Protein AF-A0A1F9WUC0-F1 (afdb_monomer)

Sequence (245 aa):
MGASYEKIFTRTFLNSEVTAENIKKAKDLLKGSKVDDTVILSLAGHGGYDKGTDPKYYYLPHDADPDDLTKTGVVFEDIEEVLTDIKPRKKLFLLDTCESGELEDEVYAQYLALAKERGFKARTFRKPGKARGTGANKWRSFLLEKDRFIYNNLARRSGAVIFSSSLGSEISYESSLIKNGFFSREIINALTDKDADKDSNGKISINELKAYVRAAVSKDTGGLQNPTIDRDNLSQNIELPLVSN

Secondary structure (DSSP, 8-state):
---S-S--------GGG--HHHHHHGGGGGTT--TT-EEEEEEEEEEEE-SSSSPPEEEE-TT--TT-HHHHSEEHHHHHGGGSS-S--EEEEEEEE--GGG--HHHHHHHHHHHHHTTEEESB-PPPPPPPP-------GGGSSS--GGG--GGG--S-EEEESS-TTS--EEETTTTEEHHHHHHHHHTT-GGG-SS-SSEEEHHHHHHHHHHHHHHHHTTS---EEEE--TT---EEEPPP-

Solvent-accessible surface area (backbone atoms only — not comparable to full-atom values): 14215 Å² total; per-residue (Å²): 142,89,67,95,56,98,75,87,87,86,86,88,68,62,65,85,52,32,36,71,68,47,56,52,52,52,36,62,76,56,64,86,58,46,53,87,42,77,45,77,48,77,49,75,44,36,21,36,51,55,91,57,98,75,61,46,57,27,38,46,36,65,81,34,40,91,92,44,41,92,81,40,30,39,48,58,65,65,59,47,54,45,56,39,101,58,61,43,58,36,35,41,34,40,36,46,34,12,44,40,64,72,43,53,51,64,59,45,39,50,53,53,49,58,34,49,76,70,60,38,44,69,30,51,78,80,72,68,58,82,76,73,80,94,67,94,71,76,81,70,72,80,68,79,74,73,62,74,73,91,63,72,59,78,89,71,68,54,56,42,28,31,40,28,30,24,41,51,73,22,49,22,48,27,32,81,89,75,72,40,38,48,49,66,48,34,54,55,45,42,35,54,38,67,85,25,29,81,84,68,78,60,38,30,37,59,69,33,45,47,53,43,32,24,54,51,32,19,60,77,54,72,63,59,21,45,41,42,75,79,37,78,40,92,91,52,90,52,67,43,62,52,44,82,131

Foldseek 3Di:
DDDPDPDDFDDDADQLRQALVNLLVLLVSLPPPAAADAAEAEDAAEKEWDPDPLIFIWDAGNQADPVCCVVHTDGPLSNLVSLAPGNYLHYAYEAHYALQHVEDLVRVVVLVVLCVVVQKDWRYPDDRDDDDDDDPDPDPVVVQPPAPSNPPPPVRDSNYWYKYWARNNATWIDHPVQVDTLQVVQLVVLLADCVLVVVSPQKHWPVSSQVRSQVRSCVVSVNRGGMDTRDDNPVDTDIGGRDYD

pLDDT: mean 83.83, std 16.09, range [33.19, 98.12]

Nearest PDB structures (foldseek):
  6yn8-assembly1_A  TM=6.499E-01  e=9.545E-05  Homo sapiens
  7a41-assembly1_A  TM=7.526E-01  e=1.100E-03  Homo sapiens
  6f7i-assembly1_A  TM=7.216E-01  e=7.172E-04  Homo sapiens
  3v55-assembly1_A  TM=7.271E-01  e=1.493E-03  Homo sapiens
  7ak0-assembly1_B  TM=7.340E-01  e=2.290E-03  Homo sapiens

Structure (mmCIF, N/CA/C/O backbone):
data_AF-A0A1F9WUC0-F1
#
_entry.id   AF-A0A1F9WUC0-F1
#
loop_
_atom_site.group_PDB
_atom_site.id
_atom_site.type_symbol
_atom_site.label_atom_id
_atom_site.label_alt_id
_atom_site.label_comp_id
_atom_site.label_asym_id
_atom_site.label_entity_id
_atom_site.label_seq_id
_atom_site.pdbx_PDB_ins_code
_atom_site.Cartn_x
_atom_site.Cartn_y
_atom_site.Cartn_z
_atom_site.occupancy
_atom_site.B_iso_or_equiv
_atom_site.auth_seq_id
_atom_site.auth_comp_id
_atom_site.auth_asym_id
_atom_site.auth_atom_id
_atom_site.pdbx_PDB_model_num
ATOM 1 N N . MET A 1 1 ? -16.719 -12.087 19.047 1.00 33.19 1 MET A N 1
ATOM 2 C CA . MET A 1 1 ? -16.736 -10.624 19.256 1.00 33.19 1 MET A CA 1
ATOM 3 C C . MET A 1 1 ? -15.891 -10.034 18.147 1.00 33.19 1 MET A C 1
ATOM 5 O O . MET A 1 1 ? -14.679 -10.101 18.236 1.00 33.19 1 MET A O 1
ATOM 9 N N . GLY A 1 2 ? -16.509 -9.627 17.044 1.00 44.00 2 GLY A N 1
ATOM 10 C CA . GLY A 1 2 ? -15.787 -9.291 15.819 1.00 44.00 2 GLY A CA 1
ATOM 11 C C . GLY A 1 2 ? -16.500 -8.168 15.095 1.00 44.00 2 GLY A C 1
ATOM 12 O O . GLY A 1 2 ? -17.379 -8.433 14.289 1.00 44.00 2 GLY A O 1
ATOM 13 N N . ALA A 1 3 ? -16.175 -6.937 15.477 1.00 51.66 3 ALA A N 1
ATOM 14 C CA . ALA A 1 3 ? -16.171 -5.749 14.627 1.00 51.66 3 ALA A CA 1
ATOM 15 C C . ALA A 1 3 ? -15.767 -4.557 15.510 1.00 51.66 3 ALA A C 1
ATOM 17 O O . ALA A 1 3 ? -16.578 -4.047 16.277 1.00 51.66 3 ALA A O 1
ATOM 18 N N . SER A 1 4 ? -14.511 -4.106 15.409 1.00 75.00 4 SER A N 1
ATOM 19 C CA . SER A 1 4 ? -14.058 -2.850 16.040 1.00 75.00 4 SER A CA 1
ATOM 20 C C . SER A 1 4 ? -14.667 -1.599 15.386 1.00 75.00 4 SER A C 1
ATOM 22 O O . SER A 1 4 ? -14.496 -0.496 15.899 1.00 75.00 4 SER A O 1
ATOM 24 N N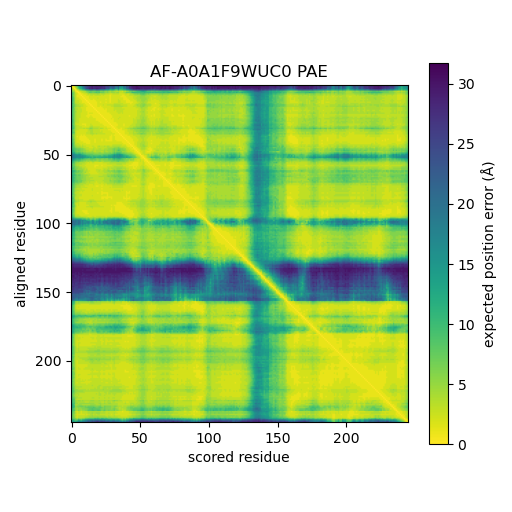 . TYR A 1 5 ? -15.380 -1.756 14.265 1.00 85.62 5 TYR A N 1
ATOM 25 C CA . TYR A 1 5 ? -16.019 -0.677 13.516 1.00 85.62 5 TYR A CA 1
ATOM 26 C C . TYR A 1 5 ? -17.538 -0.858 13.490 1.00 85.62 5 TYR A C 1
ATOM 28 O O . TYR A 1 5 ? -18.028 -1.926 13.134 1.00 85.62 5 TYR A O 1
ATOM 36 N N . GLU A 1 6 ? -18.284 0.203 13.817 1.00 86.44 6 GLU A N 1
ATOM 37 C CA . GLU A 1 6 ? -19.756 0.207 13.769 1.00 86.44 6 GLU A CA 1
ATOM 38 C C . GLU A 1 6 ? -20.275 0.001 12.336 1.00 86.44 6 GLU A C 1
ATOM 40 O O . GLU A 1 6 ? -21.253 -0.711 12.113 1.00 86.44 6 GLU A O 1
ATOM 45 N N . LYS A 1 7 ? -19.622 0.641 11.357 1.00 91.19 7 LYS A N 1
ATOM 46 C CA . LYS A 1 7 ? -19.966 0.590 9.930 1.00 91.19 7 LYS A CA 1
ATOM 47 C C . LYS A 1 7 ? -18.696 0.613 9.092 1.00 91.19 7 LYS A C 1
ATOM 49 O O . LYS A 1 7 ? -17.751 1.325 9.422 1.00 91.19 7 LYS A O 1
ATOM 54 N N . ILE A 1 8 ? -18.705 -0.134 7.991 1.00 93.25 8 ILE A N 1
ATOM 55 C CA . ILE A 1 8 ? -17.620 -0.163 7.008 1.00 93.25 8 ILE A CA 1
ATOM 56 C C . ILE A 1 8 ? -18.184 0.334 5.679 1.00 93.25 8 ILE A C 1
ATOM 58 O O . ILE A 1 8 ? -19.194 -0.179 5.197 1.00 93.25 8 ILE A O 1
ATOM 62 N N . PHE A 1 9 ? -17.530 1.338 5.101 1.00 95.69 9 PHE A N 1
ATOM 63 C CA . PHE A 1 9 ? -17.850 1.871 3.781 1.00 95.69 9 PHE A CA 1
ATOM 64 C C . PHE A 1 9 ? -16.687 1.577 2.840 1.00 95.69 9 PHE A C 1
ATOM 66 O O . PHE A 1 9 ? -15.536 1.867 3.165 1.00 95.69 9 PHE A O 1
ATOM 73 N N . THR A 1 10 ? -16.981 1.017 1.669 1.00 95.75 10 THR A N 1
ATOM 74 C CA . THR A 1 10 ? -15.960 0.633 0.690 1.00 95.75 10 THR A CA 1
ATOM 75 C C . THR A 1 10 ? -16.333 1.165 -0.682 1.00 95.75 10 THR A C 1
ATOM 77 O O . THR A 1 10 ? -17.479 1.056 -1.115 1.00 95.75 10 THR A O 1
ATOM 80 N N . ARG A 1 11 ? -15.344 1.728 -1.375 1.00 96.31 11 ARG A N 1
ATOM 81 C CA . ARG A 1 11 ? -15.410 2.062 -2.796 1.00 96.31 11 ARG A CA 1
ATOM 82 C C . ARG A 1 11 ? -14.156 1.517 -3.456 1.00 96.31 11 ARG A C 1
ATOM 84 O O . ARG A 1 11 ? -13.058 1.741 -2.953 1.00 96.31 11 ARG A O 1
ATOM 91 N N . THR A 1 12 ? -14.330 0.819 -4.567 1.00 96.44 12 THR A N 1
ATOM 92 C CA . THR A 1 12 ? -13.240 0.164 -5.289 1.00 96.44 12 THR A CA 1
ATOM 93 C C . THR A 1 12 ? -13.339 0.548 -6.755 1.00 96.44 12 THR A C 1
ATOM 95 O O . THR A 1 12 ? -14.433 0.548 -7.310 1.00 96.44 12 THR A O 1
ATOM 98 N N . PHE A 1 13 ? -12.200 0.883 -7.353 1.00 96.06 13 PHE A N 1
ATOM 99 C CA . PHE A 1 13 ? -12.052 1.085 -8.790 1.00 96.06 13 PHE A CA 1
ATOM 100 C C . PHE A 1 13 ? -11.055 0.051 -9.298 1.00 96.06 13 PHE A C 1
ATOM 102 O O . PHE A 1 13 ? -9.979 -0.085 -8.713 1.00 96.06 13 PHE A O 1
ATOM 109 N N . LEU A 1 14 ? -11.406 -0.681 -10.353 1.00 95.38 14 LEU A N 1
ATOM 110 C CA . LEU A 1 14 ? -10.541 -1.705 -10.936 1.00 95.38 14 LEU A CA 1
ATOM 111 C C . LEU A 1 14 ? -10.314 -1.445 -12.424 1.00 95.38 14 LEU A C 1
ATOM 113 O O . LEU A 1 14 ? -11.211 -0.996 -13.136 1.00 95.38 14 LEU A O 1
ATOM 117 N N . ASN A 1 15 ? -9.125 -1.800 -12.914 1.00 92.00 15 ASN A N 1
ATOM 118 C CA . ASN A 1 15 ? -8.778 -1.760 -14.337 1.00 92.00 15 ASN A CA 1
ATOM 119 C C . ASN A 1 15 ? -9.130 -0.401 -14.973 1.00 92.00 15 ASN A C 1
ATOM 121 O O . ASN A 1 15 ? -8.663 0.629 -14.499 1.00 92.00 15 ASN A O 1
ATOM 125 N N . SER A 1 16 ?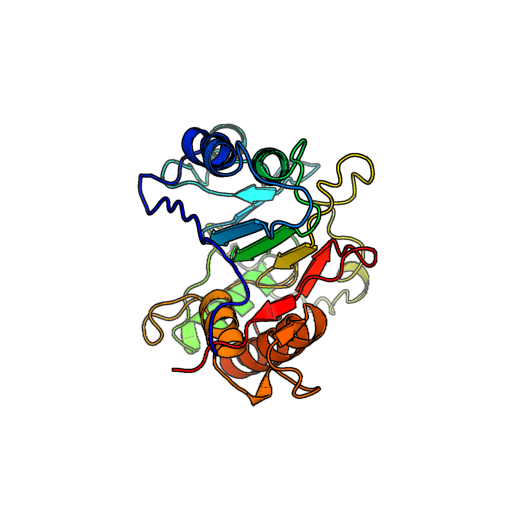 -9.984 -0.389 -16.000 1.00 95.31 16 SER A N 1
ATOM 126 C CA . SER A 1 16 ? -10.425 0.807 -16.728 1.00 95.31 16 SER A CA 1
ATOM 127 C C . SER A 1 16 ? -11.128 1.863 -15.875 1.00 95.31 16 SER A C 1
ATOM 129 O O . SER A 1 16 ? -11.283 2.994 -16.321 1.00 95.31 16 SER A O 1
ATOM 131 N N . GLU A 1 17 ? -11.573 1.521 -14.665 1.00 96.38 17 GLU A N 1
ATOM 132 C CA . GLU A 1 17 ? -12.136 2.499 -13.732 1.00 96.38 17 GLU A CA 1
ATOM 133 C C . GLU A 1 17 ? -11.058 3.293 -12.988 1.00 96.38 17 GLU A C 1
ATOM 135 O O . GLU A 1 17 ? -11.361 4.338 -12.411 1.00 96.38 17 GLU A O 1
ATOM 140 N N . VAL A 1 18 ? -9.810 2.819 -12.976 1.00 95.12 18 VAL A N 1
ATOM 141 C CA . VAL A 1 18 ? -8.690 3.519 -12.350 1.00 95.12 18 VAL A CA 1
ATOM 142 C C . VAL A 1 18 ? -8.215 4.615 -13.297 1.00 95.12 18 VAL A C 1
ATOM 144 O O . VAL A 1 18 ? -7.320 4.407 -14.112 1.00 95.12 18 VAL A O 1
ATOM 147 N N . THR A 1 19 ? -8.847 5.781 -13.181 1.00 94.25 19 THR A N 1
ATOM 148 C CA . THR A 1 19 ? -8.534 7.009 -13.923 1.00 94.25 19 THR A CA 1
ATOM 149 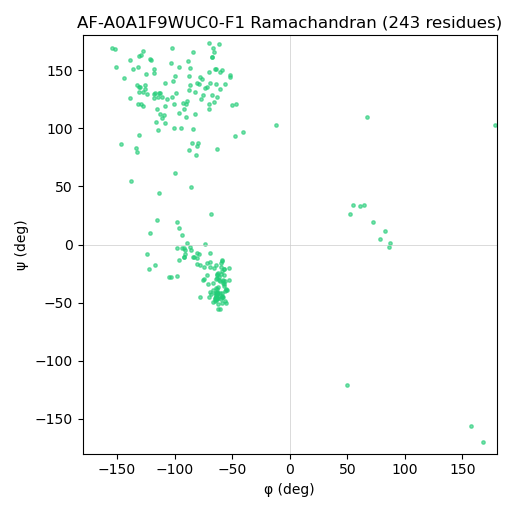C C . THR A 1 19 ? -8.191 8.139 -12.955 1.00 94.25 19 THR A C 1
ATOM 151 O O . THR A 1 19 ? -8.594 8.111 -11.786 1.00 94.25 19 THR A O 1
ATOM 154 N N . ALA A 1 20 ? -7.501 9.178 -13.435 1.00 92.31 20 ALA A N 1
ATOM 155 C CA . ALA A 1 20 ? -7.199 10.369 -12.633 1.00 92.31 20 ALA A CA 1
ATOM 156 C C . ALA A 1 20 ? -8.466 11.004 -12.023 1.00 92.31 20 ALA A C 1
ATOM 158 O O . ALA A 1 20 ? -8.480 11.417 -10.862 1.00 92.31 20 ALA A O 1
ATOM 159 N N . GLU A 1 21 ? -9.558 11.034 -12.790 1.00 93.75 21 GLU A N 1
ATOM 160 C CA . GLU A 1 21 ? -10.847 11.556 -12.337 1.00 93.75 21 GLU A CA 1
ATOM 161 C C . GLU A 1 21 ? -11.441 10.705 -11.205 1.00 93.75 21 GLU A C 1
ATOM 163 O O . GLU A 1 21 ? -11.891 11.242 -10.189 1.00 93.75 21 GLU A O 1
ATOM 168 N N . ASN A 1 22 ? -11.429 9.377 -11.346 1.00 95.50 22 ASN A N 1
ATOM 169 C CA . ASN A 1 22 ? -12.003 8.486 -10.341 1.00 95.50 22 ASN A CA 1
ATOM 170 C C . ASN A 1 22 ? -11.173 8.435 -9.053 1.00 95.50 22 ASN A C 1
ATOM 172 O O . ASN A 1 22 ? -11.760 8.382 -7.971 1.00 95.50 22 ASN A O 1
ATOM 176 N N . ILE A 1 23 ? -9.843 8.553 -9.144 1.00 93.94 23 ILE A N 1
ATOM 177 C CA . ILE A 1 23 ? -8.970 8.726 -7.973 1.00 93.94 23 ILE A CA 1
ATOM 178 C C . ILE A 1 23 ? -9.413 9.958 -7.172 1.00 93.94 23 ILE A C 1
ATOM 180 O O . ILE A 1 23 ? -9.675 9.845 -5.976 1.00 93.94 23 ILE A O 1
ATOM 184 N N . LYS A 1 24 ? -9.626 11.108 -7.827 1.00 92.81 24 LYS A N 1
ATOM 185 C CA . LYS A 1 24 ? -10.123 12.326 -7.157 1.00 92.81 24 LYS A CA 1
ATOM 186 C C . LYS A 1 24 ? -11.528 12.135 -6.574 1.00 92.81 24 LYS A C 1
ATOM 188 O O . LYS A 1 24 ? -11.788 12.524 -5.433 1.00 92.81 24 LYS A O 1
ATOM 193 N N . LYS A 1 25 ? -12.428 11.466 -7.306 1.00 94.75 25 LYS A N 1
ATOM 194 C CA . LYS A 1 25 ? -13.786 11.132 -6.831 1.00 94.75 25 LYS A CA 1
ATOM 195 C C . LYS A 1 25 ? -13.800 10.179 -5.634 1.00 94.75 25 LYS A C 1
ATOM 197 O O . LYS A 1 25 ? -14.820 10.112 -4.946 1.00 94.75 25 LYS A O 1
ATOM 202 N N . ALA A 1 26 ? -12.717 9.454 -5.337 1.00 94.94 26 ALA A N 1
ATOM 203 C CA . ALA A 1 26 ? -12.647 8.588 -4.158 1.00 94.94 26 ALA A CA 1
ATOM 204 C C . ALA A 1 26 ? -12.929 9.362 -2.856 1.00 94.94 26 ALA A C 1
ATOM 206 O O . ALA A 1 26 ? -13.563 8.822 -1.947 1.00 94.94 26 ALA A O 1
ATOM 207 N N . LYS A 1 27 ? -12.570 10.655 -2.810 1.00 94.88 27 LYS A N 1
ATOM 208 C CA . LYS A 1 27 ? -12.838 11.563 -1.682 1.00 94.88 27 LYS A CA 1
ATOM 209 C C . LYS A 1 27 ? -14.324 11.673 -1.328 1.00 94.88 27 LYS A C 1
ATOM 211 O O . LYS A 1 27 ? -14.659 11.917 -0.171 1.00 94.88 27 LYS A O 1
ATOM 216 N N . ASP A 1 28 ? -15.228 11.433 -2.281 1.00 95.62 28 ASP A N 1
ATOM 217 C CA . ASP A 1 28 ? -16.672 11.466 -2.032 1.00 95.62 28 ASP A CA 1
ATOM 218 C C . ASP A 1 28 ? -17.124 10.423 -1.004 1.00 95.62 28 ASP A C 1
ATOM 220 O O . ASP A 1 28 ? -18.063 10.693 -0.257 1.00 95.62 28 ASP A O 1
ATOM 224 N N . LEU A 1 29 ? -16.441 9.272 -0.917 1.00 95.88 29 LEU A N 1
ATOM 225 C CA . LEU A 1 29 ? -16.726 8.243 0.093 1.00 95.88 29 LEU A CA 1
ATOM 226 C C . LEU A 1 29 ? -16.523 8.777 1.519 1.00 95.88 29 LEU A C 1
ATOM 228 O O . LEU A 1 29 ? -17.165 8.320 2.458 1.00 95.88 29 LEU A O 1
ATOM 232 N N . LEU A 1 30 ? -15.630 9.756 1.678 1.00 95.25 30 LEU A N 1
ATOM 233 C CA . LEU A 1 30 ? -15.231 10.307 2.969 1.00 95.25 30 LEU A CA 1
ATOM 234 C C . LEU A 1 30 ? -16.176 11.420 3.445 1.00 95.25 30 LEU A C 1
ATOM 236 O O . LEU A 1 30 ? -16.033 11.916 4.569 1.00 95.25 30 LEU A O 1
ATOM 240 N N . LYS A 1 31 ? -17.155 11.826 2.625 1.00 93.44 31 LYS A N 1
ATOM 241 C CA . LYS A 1 31 ? -18.165 12.818 3.011 1.00 93.44 31 LYS A CA 1
ATOM 242 C C . LYS A 1 31 ? -19.002 12.283 4.173 1.00 93.44 31 LYS A C 1
ATOM 244 O O . LYS A 1 31 ? -19.574 11.204 4.105 1.00 93.44 31 LYS A O 1
ATOM 249 N N . GLY A 1 32 ? -19.09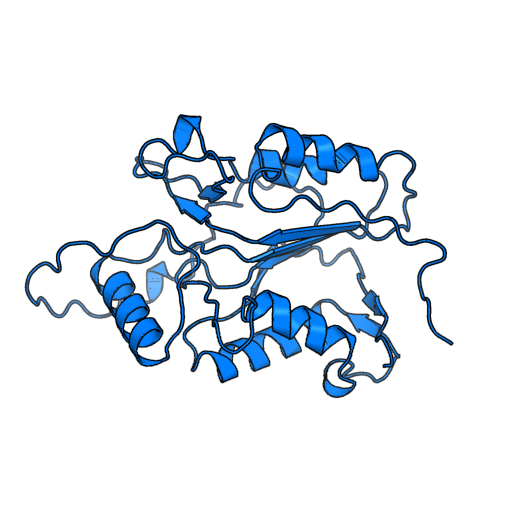3 13.069 5.244 1.00 90.75 32 GLY A N 1
ATOM 250 C CA . GLY A 1 32 ? -19.847 12.698 6.446 1.00 90.75 32 GLY A CA 1
ATOM 251 C C . GLY A 1 32 ? -19.069 11.863 7.467 1.00 90.75 32 GLY A C 1
ATOM 252 O O . GLY A 1 32 ? -19.606 11.611 8.545 1.00 90.75 32 GLY A O 1
ATOM 253 N N . SER A 1 33 ? -17.812 11.509 7.181 1.00 95.56 33 SER A N 1
ATOM 254 C CA . SER A 1 33 ? -16.920 10.879 8.161 1.00 95.56 33 SER A CA 1
ATOM 255 C C . SER A 1 33 ? -16.711 11.757 9.403 1.00 95.56 33 SER A C 1
ATOM 257 O O . SER A 1 33 ? -16.795 12.992 9.356 1.00 95.56 33 SER A O 1
ATOM 259 N N . LYS A 1 34 ? -16.471 11.109 10.540 1.00 95.62 34 LYS A N 1
ATOM 260 C CA . LYS A 1 34 ? -16.236 11.708 11.856 1.00 95.62 34 LYS A CA 1
ATOM 261 C C . LYS A 1 34 ? -14.747 11.697 12.194 1.00 95.62 34 LYS A C 1
ATOM 263 O O . LYS A 1 34 ? -13.930 11.082 11.524 1.00 95.62 34 LYS A O 1
ATOM 268 N N . VAL A 1 35 ? -14.393 12.410 13.257 1.00 95.19 35 VAL A N 1
ATOM 269 C CA . VAL A 1 35 ? -12.997 12.602 13.676 1.00 95.19 35 VAL A CA 1
ATOM 270 C C . VAL A 1 35 ? -12.299 11.286 14.051 1.00 95.19 35 VAL A C 1
ATOM 272 O O . VAL A 1 35 ? -11.118 11.122 13.744 1.00 95.19 35 VAL A O 1
ATOM 275 N N . ASP A 1 36 ? -13.032 10.357 14.669 1.00 92.88 36 ASP A N 1
ATOM 276 C CA . ASP A 1 36 ? -12.498 9.084 15.175 1.00 92.88 36 ASP A CA 1
ATOM 277 C C . ASP A 1 36 ? -12.556 7.931 14.164 1.00 92.88 36 ASP A C 1
ATOM 279 O O . ASP A 1 36 ? -12.033 6.844 14.444 1.00 92.88 36 ASP A O 1
ATOM 283 N N . ASP A 1 37 ? -13.159 8.168 12.993 1.00 95.31 37 ASP A N 1
ATOM 284 C CA . ASP A 1 37 ? -13.222 7.185 11.915 1.00 95.31 37 ASP A CA 1
ATOM 285 C C . ASP A 1 37 ? -11.807 6.869 11.406 1.00 95.31 37 ASP A C 1
ATOM 287 O O . ASP A 1 37 ? -10.894 7.698 11.453 1.00 95.31 37 ASP A O 1
ATOM 291 N N . THR A 1 38 ? -11.623 5.645 10.910 1.00 95.81 38 THR A N 1
ATOM 292 C CA . THR A 1 38 ? -10.373 5.208 10.277 1.00 95.81 38 THR A CA 1
ATOM 293 C C . THR A 1 38 ? -10.540 5.219 8.767 1.00 95.81 38 THR A C 1
ATOM 295 O O . THR A 1 38 ? -11.469 4.613 8.240 1.00 95.81 38 THR A O 1
ATOM 298 N N . VAL A 1 39 ? -9.635 5.904 8.074 1.00 97.19 39 VAL A N 1
ATOM 299 C CA . VAL A 1 39 ? -9.584 5.951 6.613 1.00 97.19 39 VAL A CA 1
ATOM 300 C C . VAL A 1 39 ? -8.415 5.107 6.142 1.00 97.19 39 VAL A C 1
ATOM 302 O O . VAL A 1 39 ? -7.277 5.341 6.547 1.00 97.19 39 VAL A O 1
ATOM 305 N N . ILE A 1 40 ? -8.700 4.149 5.265 1.00 97.06 40 ILE A N 1
ATOM 306 C CA . ILE A 1 40 ? -7.685 3.368 4.567 1.00 97.06 40 ILE A CA 1
ATOM 307 C C . ILE A 1 40 ? -7.810 3.687 3.081 1.00 97.06 40 ILE A C 1
ATOM 309 O O . ILE A 1 40 ? -8.841 3.411 2.470 1.00 97.06 40 ILE A O 1
ATOM 313 N N . LEU A 1 41 ? -6.764 4.276 2.509 1.00 97.00 41 LEU A N 1
ATOM 314 C CA . LEU A 1 41 ? -6.587 4.364 1.065 1.00 97.00 41 LEU A CA 1
ATOM 315 C C . LEU A 1 41 ? -5.632 3.246 0.657 1.00 97.00 41 LEU A C 1
ATOM 317 O O . LEU A 1 41 ? -4.579 3.086 1.264 1.00 97.00 41 LEU A O 1
ATOM 321 N N . SER A 1 42 ? -5.990 2.464 -0.353 1.00 95.94 42 SER A N 1
ATOM 322 C CA . SER A 1 42 ? -5.095 1.473 -0.946 1.00 95.94 42 SER A CA 1
ATOM 323 C C . SER A 1 42 ? -4.976 1.759 -2.431 1.00 95.94 42 SER A C 1
ATOM 325 O O . SER A 1 42 ? -5.987 1.936 -3.111 1.00 95.94 42 SER A O 1
ATOM 327 N N . LEU A 1 43 ? -3.741 1.832 -2.915 1.00 93.81 43 LEU A N 1
ATOM 328 C CA . LEU A 1 43 ? -3.433 2.030 -4.320 1.00 93.81 43 LEU A CA 1
ATOM 329 C C . LEU A 1 43 ? -2.440 0.965 -4.758 1.00 93.81 43 LEU A C 1
ATOM 331 O O . LEU A 1 43 ? -1.342 0.884 -4.218 1.00 93.81 43 LEU A O 1
ATOM 335 N N . ALA A 1 44 ? -2.821 0.173 -5.752 1.00 91.31 44 ALA A N 1
ATOM 336 C CA . ALA A 1 44 ? -1.975 -0.856 -6.331 1.00 91.31 44 ALA A CA 1
ATOM 337 C C . ALA A 1 44 ? -1.889 -0.656 -7.843 1.00 91.31 44 ALA A C 1
ATOM 339 O O . ALA A 1 44 ? -2.894 -0.368 -8.495 1.00 91.31 44 ALA A O 1
ATOM 340 N N . GLY A 1 45 ? -0.699 -0.799 -8.418 1.00 88.12 45 GLY A N 1
ATOM 341 C CA . GLY A 1 45 ? -0.524 -0.660 -9.863 1.00 88.12 45 GLY A CA 1
ATOM 342 C C . GLY A 1 45 ? 0.899 -0.314 -10.263 1.00 88.12 45 GLY A C 1
ATOM 343 O O . GLY A 1 45 ? 1.851 -0.593 -9.535 1.00 88.12 45 GLY A O 1
ATOM 344 N N . HIS A 1 46 ? 1.035 0.290 -11.439 1.00 87.75 46 HIS A N 1
ATOM 345 C CA . HIS A 1 46 ? 2.325 0.720 -11.956 1.00 87.75 46 HIS A CA 1
ATOM 346 C C . HIS A 1 46 ? 2.654 2.131 -11.470 1.00 87.75 46 HIS A C 1
ATOM 348 O O . HIS A 1 46 ? 1.829 3.038 -11.537 1.00 87.75 46 HIS A O 1
ATOM 354 N N . GLY A 1 47 ? 3.883 2.297 -10.995 1.00 84.75 47 GLY A N 1
ATOM 355 C CA . GLY A 1 47 ? 4.459 3.586 -10.636 1.00 84.75 47 GLY A CA 1
ATOM 356 C C . GLY A 1 47 ? 5.834 3.754 -11.268 1.00 84.75 47 GLY A C 1
ATOM 357 O O . GLY A 1 47 ? 6.456 2.782 -11.722 1.00 84.75 47 GLY A O 1
ATOM 358 N N . GLY A 1 48 ? 6.299 4.995 -11.320 1.00 78.62 48 GLY A N 1
ATOM 359 C CA . GLY A 1 48 ? 7.656 5.326 -11.735 1.00 78.62 48 GLY A CA 1
ATOM 360 C C . GLY A 1 48 ? 7.828 6.815 -11.983 1.00 78.62 48 GLY A C 1
ATOM 361 O O . GLY A 1 48 ? 6.970 7.612 -11.624 1.00 78.62 48 GLY A O 1
ATOM 362 N N . TYR A 1 49 ? 8.968 7.182 -12.557 1.00 79.31 49 TYR A N 1
ATOM 363 C CA . TYR A 1 49 ? 9.420 8.567 -12.600 1.00 79.31 49 TYR A CA 1
ATOM 364 C C . TYR A 1 49 ? 9.542 9.063 -14.029 1.00 79.31 49 TYR A C 1
ATOM 366 O O . TYR A 1 49 ? 9.888 8.296 -14.935 1.00 79.31 49 TYR A O 1
ATOM 374 N N . ASP A 1 50 ? 9.289 10.355 -14.220 1.00 75.81 50 ASP A N 1
ATOM 375 C CA . ASP A 1 50 ? 9.679 11.022 -15.455 1.00 75.81 50 ASP A CA 1
ATOM 376 C C . ASP A 1 50 ? 11.219 11.095 -15.595 1.00 75.81 50 ASP A C 1
ATOM 378 O O . ASP A 1 50 ? 11.977 10.779 -14.676 1.00 75.81 50 ASP A O 1
ATOM 382 N N . LYS A 1 51 ? 11.694 11.473 -16.788 1.00 71.25 51 LYS A N 1
ATOM 383 C CA . LYS A 1 51 ? 13.131 11.599 -17.107 1.00 71.25 51 LYS A CA 1
ATOM 384 C C . LYS A 1 51 ? 13.638 13.046 -17.014 1.00 71.25 51 LYS A C 1
ATOM 386 O O . LYS A 1 51 ? 14.634 13.385 -17.655 1.00 71.25 51 LYS A O 1
ATOM 391 N N . GLY A 1 52 ? 12.915 13.913 -16.311 1.00 68.44 52 GLY A N 1
ATOM 392 C CA . GLY A 1 52 ? 13.245 15.322 -16.143 1.00 68.44 52 GLY A CA 1
ATOM 393 C C . GLY A 1 52 ? 14.467 15.551 -15.251 1.00 68.44 52 GLY A C 1
ATOM 394 O O . GLY A 1 52 ? 15.018 14.636 -14.646 1.00 68.44 52 GLY A O 1
ATOM 395 N N . THR A 1 53 ? 14.900 16.810 -15.161 1.00 66.56 53 THR A N 1
ATOM 396 C CA . THR A 1 53 ? 16.009 17.234 -14.284 1.00 66.56 53 THR A CA 1
ATOM 397 C C . THR A 1 53 ? 15.645 17.225 -12.796 1.00 66.56 53 THR A C 1
ATOM 399 O O . THR A 1 53 ? 16.536 17.291 -11.957 1.00 66.56 53 THR A O 1
ATOM 402 N N . ASP A 1 54 ? 14.349 17.168 -12.490 1.00 70.50 54 ASP A N 1
ATOM 403 C CA . ASP A 1 54 ? 13.762 17.017 -11.157 1.00 70.50 54 ASP A CA 1
ATOM 404 C C . ASP A 1 54 ? 12.691 15.916 -11.258 1.00 70.50 54 ASP A C 1
ATOM 406 O O . ASP A 1 54 ? 11.524 16.225 -11.513 1.00 70.50 54 ASP A O 1
ATOM 410 N N . PRO A 1 55 ? 13.101 14.632 -11.238 1.00 73.19 55 PRO A N 1
ATOM 411 C CA . PRO A 1 55 ? 12.227 13.522 -11.590 1.00 73.19 55 PRO A CA 1
ATOM 412 C C . PRO A 1 55 ? 11.088 13.377 -10.584 1.00 73.19 55 PRO A C 1
ATOM 414 O O . PRO A 1 55 ? 11.316 13.161 -9.392 1.00 73.19 55 PRO A O 1
ATOM 417 N N . LYS A 1 56 ? 9.846 13.446 -11.070 1.00 78.31 56 LYS A N 1
ATOM 418 C CA . LYS A 1 56 ? 8.648 13.293 -10.235 1.00 78.31 56 LYS A CA 1
ATOM 419 C C . LYS A 1 56 ? 8.070 11.897 -10.339 1.00 78.31 56 LYS A C 1
ATOM 421 O O . LYS A 1 56 ? 8.081 11.291 -11.408 1.00 78.31 56 LYS A O 1
ATOM 426 N N . TYR A 1 57 ? 7.532 11.415 -9.223 1.00 83.81 57 TYR A N 1
ATOM 427 C CA . TYR A 1 57 ? 6.773 10.174 -9.194 1.00 83.81 57 TYR A CA 1
ATOM 428 C C . TYR A 1 57 ? 5.396 10.365 -9.839 1.00 83.81 57 TYR A C 1
ATOM 430 O O . TYR A 1 57 ? 4.663 11.301 -9.508 1.00 83.81 57 TYR A O 1
ATOM 438 N N . TYR A 1 58 ? 5.030 9.410 -10.686 1.00 87.06 58 TYR A N 1
ATOM 439 C CA . TYR A 1 58 ? 3.713 9.264 -11.278 1.00 87.06 58 TYR A CA 1
ATOM 440 C C . TYR A 1 58 ? 3.170 7.864 -11.006 1.00 87.06 58 TYR A C 1
ATOM 442 O O . TYR A 1 58 ? 3.840 6.853 -11.232 1.00 87.06 58 TYR A O 1
ATOM 450 N N . TYR A 1 59 ? 1.914 7.814 -10.578 1.00 90.88 59 TYR A N 1
ATOM 451 C CA . TYR A 1 59 ? 1.088 6.627 -10.702 1.00 90.88 59 TYR A CA 1
ATOM 452 C C . TYR A 1 59 ? 0.532 6.541 -12.123 1.00 90.88 59 TYR A C 1
ATOM 454 O O . TYR A 1 59 ? 0.114 7.551 -12.694 1.00 90.88 59 TYR A O 1
ATOM 462 N N . LEU A 1 60 ? 0.509 5.337 -12.685 1.00 91.75 60 LEU A N 1
ATOM 463 C CA . LEU A 1 60 ? -0.014 5.081 -14.019 1.00 91.75 60 LEU A CA 1
ATOM 464 C C . LEU A 1 60 ? -1.431 4.506 -13.896 1.00 91.75 60 LEU A C 1
ATOM 466 O O . LEU A 1 60 ? -1.569 3.308 -13.621 1.00 91.75 60 LEU A O 1
ATOM 470 N N . PRO A 1 61 ? -2.484 5.329 -14.080 1.00 92.44 61 PRO A N 1
ATOM 471 C CA . PRO A 1 61 ? -3.838 4.826 -14.289 1.00 92.44 61 PRO A CA 1
ATOM 472 C C . PRO A 1 61 ? -3.927 3.962 -15.557 1.00 92.44 61 PRO A C 1
ATOM 474 O O . PRO A 1 61 ? -2.983 3.860 -16.339 1.00 92.44 61 PRO A O 1
ATOM 477 N N . HIS A 1 62 ? -5.078 3.329 -15.774 1.00 89.19 62 HIS A N 1
ATOM 478 C CA . HIS A 1 62 ? -5.277 2.415 -16.903 1.00 89.19 62 HIS A CA 1
ATOM 479 C C . HIS A 1 62 ? -5.029 3.065 -18.276 1.00 89.19 62 HIS A C 1
ATOM 481 O O . HIS A 1 62 ? -4.598 2.393 -19.208 1.00 89.19 62 HIS A O 1
ATOM 487 N N . ASP A 1 63 ? -5.326 4.354 -18.407 1.00 87.69 63 ASP A N 1
ATOM 488 C CA . ASP A 1 63 ? -5.171 5.158 -19.620 1.00 87.69 63 ASP A CA 1
ATOM 489 C C . ASP A 1 63 ? -3.830 5.907 -19.701 1.00 87.69 63 ASP A C 1
ATOM 491 O O . ASP A 1 63 ? -3.637 6.720 -20.606 1.00 87.69 63 ASP A O 1
ATOM 495 N N . ALA A 1 64 ? -2.895 5.634 -18.785 1.00 90.12 64 ALA A N 1
ATOM 496 C CA . ALA A 1 64 ? -1.587 6.271 -18.790 1.00 90.12 64 ALA A CA 1
ATOM 497 C C . ALA A 1 64 ? -0.719 5.812 -19.966 1.00 90.12 64 ALA A C 1
ATOM 499 O O . ALA A 1 64 ? -0.620 4.620 -20.264 1.00 90.12 64 ALA A O 1
ATOM 500 N N . ASP A 1 65 ? -0.008 6.764 -20.564 1.00 88.62 65 ASP A N 1
ATOM 501 C CA . ASP A 1 65 ? 1.058 6.517 -21.524 1.00 88.62 65 ASP A CA 1
ATOM 502 C C . ASP A 1 65 ? 2.417 6.553 -20.798 1.00 88.62 65 ASP A C 1
ATOM 504 O O . ASP A 1 65 ? 2.839 7.618 -20.332 1.00 88.62 65 ASP A O 1
ATOM 508 N N . PRO A 1 66 ? 3.141 5.419 -20.703 1.00 84.25 66 PRO A N 1
ATOM 509 C CA . PRO A 1 66 ? 4.481 5.374 -20.121 1.00 84.25 66 PRO A CA 1
ATOM 510 C C . PRO A 1 66 ? 5.502 6.306 -20.791 1.00 84.25 66 PRO A C 1
ATOM 512 O O . PRO A 1 66 ? 6.517 6.630 -20.169 1.00 84.25 66 PRO A O 1
ATOM 515 N N . ASP A 1 67 ? 5.258 6.723 -22.037 1.00 84.69 67 ASP A N 1
ATOM 516 C CA . ASP A 1 67 ? 6.121 7.637 -22.786 1.00 84.69 67 ASP A CA 1
ATOM 517 C C . ASP A 1 67 ? 5.710 9.121 -22.612 1.00 84.69 67 ASP A C 1
ATOM 519 O O . ASP A 1 67 ? 6.495 10.011 -22.948 1.00 84.69 67 ASP A O 1
ATOM 523 N N . ASP A 1 68 ? 4.540 9.406 -22.015 1.00 87.44 68 ASP A N 1
ATOM 524 C CA . ASP A 1 68 ? 4.041 10.762 -21.709 1.00 87.44 68 ASP A CA 1
ATOM 525 C C . ASP A 1 68 ? 3.389 10.861 -20.311 1.00 87.44 68 ASP A C 1
ATOM 527 O O . ASP A 1 68 ? 2.247 11.308 -20.133 1.00 87.44 68 ASP A O 1
ATOM 531 N N . LEU A 1 69 ? 4.142 10.461 -19.280 1.00 86.88 69 LEU A N 1
ATOM 532 C CA . LEU A 1 69 ? 3.696 10.483 -17.877 1.00 86.88 69 LEU A CA 1
ATOM 533 C C . LEU A 1 69 ? 3.265 11.875 -17.416 1.00 86.88 69 LEU A C 1
ATOM 535 O O . LEU A 1 69 ? 2.327 12.002 -16.637 1.00 86.88 69 LEU A O 1
ATOM 539 N N . THR A 1 70 ? 3.912 12.929 -17.921 1.00 87.06 70 THR A N 1
ATOM 540 C CA . THR A 1 70 ? 3.609 14.305 -17.505 1.00 87.06 70 THR A CA 1
ATOM 541 C C . THR A 1 70 ? 2.190 14.742 -17.856 1.00 87.06 70 THR A C 1
ATOM 543 O O . THR A 1 70 ? 1.645 15.610 -17.176 1.00 87.06 70 THR A O 1
ATOM 546 N N . LYS A 1 71 ? 1.588 14.147 -18.896 1.00 88.81 71 LYS A N 1
ATOM 547 C CA . LYS A 1 71 ? 0.216 14.450 -19.322 1.00 88.81 71 LYS A CA 1
ATOM 548 C C . LYS A 1 71 ? -0.800 13.392 -18.914 1.00 88.81 71 LYS A C 1
ATOM 550 O O . LYS A 1 71 ? -1.975 13.720 -18.785 1.00 88.81 71 LYS A O 1
ATOM 555 N N . THR A 1 72 ? -0.369 12.142 -18.768 1.00 91.06 72 THR A N 1
ATOM 556 C CA . THR A 1 72 ? -1.271 10.984 -18.641 1.00 91.06 72 THR A CA 1
ATOM 557 C C . THR A 1 72 ? -1.146 10.248 -17.304 1.00 91.06 72 THR A C 1
ATOM 559 O O . THR A 1 72 ? -2.043 9.499 -16.927 1.00 91.06 72 THR A O 1
ATOM 562 N N . GLY A 1 73 ? -0.058 10.465 -16.563 1.00 91.81 73 GLY A N 1
ATOM 563 C CA . GLY A 1 73 ? 0.127 9.943 -15.214 1.00 91.81 73 GLY A CA 1
ATOM 564 C C . GLY A 1 73 ? -0.528 10.829 -14.154 1.00 91.81 73 GLY A C 1
ATOM 565 O O . GLY A 1 73 ? -0.854 11.993 -14.386 1.00 91.81 73 GLY A O 1
ATOM 566 N N . VAL A 1 74 ? -0.673 10.284 -12.948 1.00 92.69 74 VAL A N 1
ATOM 567 C CA . VAL A 1 74 ? -1.176 11.006 -11.772 1.00 92.69 74 VAL A CA 1
ATOM 568 C C . VAL A 1 74 ? -0.022 11.239 -10.809 1.00 92.69 74 VAL A C 1
ATOM 570 O O . VAL A 1 74 ? 0.585 10.283 -10.326 1.00 92.69 74 VAL A O 1
ATOM 573 N N . VAL A 1 75 ? 0.288 12.503 -10.527 1.00 90.31 75 VAL A N 1
ATOM 574 C CA . VAL A 1 75 ? 1.309 12.860 -9.532 1.00 90.31 75 VAL A CA 1
ATOM 575 C C . VAL A 1 75 ? 0.875 12.427 -8.135 1.00 90.31 75 VAL A C 1
ATOM 577 O O . VAL A 1 75 ? -0.317 12.368 -7.835 1.00 90.31 75 VAL A O 1
ATOM 580 N N . PHE A 1 76 ? 1.838 12.133 -7.265 1.00 87.62 76 PHE A N 1
ATOM 581 C CA . PHE A 1 76 ? 1.549 11.663 -5.910 1.00 87.62 76 PHE A CA 1
ATOM 582 C C . PHE A 1 76 ? 0.640 12.619 -5.125 1.00 87.62 76 PHE A C 1
ATOM 584 O O . PHE A 1 76 ? -0.257 12.183 -4.405 1.00 87.62 76 PHE A O 1
ATOM 591 N N . GLU A 1 77 ? 0.855 13.924 -5.282 1.00 87.19 77 GLU A N 1
ATOM 592 C CA . GLU A 1 77 ? 0.111 14.969 -4.584 1.00 87.19 77 GLU A CA 1
ATOM 593 C C . GLU A 1 77 ? -1.389 14.899 -4.876 1.00 87.19 77 GLU A C 1
ATOM 595 O O . GLU A 1 77 ? -2.188 14.983 -3.948 1.00 87.19 77 GLU A O 1
ATOM 600 N N . ASP A 1 78 ? -1.773 14.660 -6.131 1.00 90.69 78 ASP A N 1
ATOM 601 C CA . ASP A 1 78 ? -3.176 14.532 -6.544 1.00 90.69 78 ASP A CA 1
ATOM 602 C C . ASP A 1 78 ? -3.858 13.323 -5.877 1.00 90.69 78 ASP A C 1
ATOM 604 O O . ASP A 1 78 ? -5.067 13.329 -5.641 1.00 90.69 78 ASP A O 1
ATOM 608 N N . ILE A 1 79 ? -3.088 12.278 -5.562 1.00 93.00 79 ILE A N 1
ATOM 609 C CA . ILE A 1 79 ? -3.572 11.092 -4.848 1.00 93.00 79 ILE A CA 1
ATOM 610 C C . ILE A 1 79 ? -3.698 11.405 -3.356 1.00 93.00 79 ILE A C 1
ATOM 612 O O . ILE A 1 79 ? -4.711 11.093 -2.730 1.00 93.00 79 ILE A O 1
ATOM 616 N N . GLU A 1 80 ? -2.686 12.055 -2.778 1.00 90.19 80 GLU A N 1
ATOM 617 C CA . GLU A 1 80 ? -2.686 12.442 -1.369 1.00 90.19 80 GLU A CA 1
ATOM 618 C C . GLU A 1 80 ? -3.786 13.469 -1.040 1.00 90.19 80 GLU A C 1
ATOM 620 O O . GLU A 1 80 ? -4.335 13.445 0.064 1.00 90.19 80 GLU A O 1
ATOM 625 N N . GLU A 1 81 ? -4.186 14.315 -1.992 1.00 92.06 81 GLU A N 1
ATOM 626 C CA . GLU A 1 81 ? -5.306 15.258 -1.858 1.00 92.06 81 GLU A CA 1
ATOM 627 C C . GLU A 1 81 ? -6.648 14.586 -1.510 1.00 92.06 81 GLU A C 1
ATOM 629 O O . GLU A 1 81 ? -7.542 15.220 -0.934 1.00 92.06 81 GLU A O 1
ATOM 634 N N . VAL A 1 82 ? -6.802 13.285 -1.778 1.00 94.69 82 VAL A N 1
ATOM 635 C CA . VAL A 1 82 ? -7.959 12.504 -1.308 1.00 94.69 82 VAL A CA 1
ATOM 636 C C . VAL A 1 82 ? -8.031 12.491 0.226 1.00 94.69 82 VAL A C 1
ATOM 638 O O . VAL A 1 82 ? -9.121 12.479 0.799 1.00 94.69 82 VAL A O 1
ATOM 641 N N . LEU A 1 83 ? -6.878 12.540 0.897 1.00 94.56 83 LEU A N 1
ATOM 642 C CA . LEU A 1 83 ? -6.722 12.435 2.348 1.00 94.56 83 LEU A CA 1
ATOM 643 C C . LEU A 1 83 ? -6.591 13.794 3.055 1.00 94.56 83 LEU A C 1
ATOM 645 O O . LEU A 1 83 ? -6.515 13.837 4.287 1.00 94.56 83 LEU A O 1
ATOM 649 N N . THR A 1 84 ? -6.571 14.909 2.324 1.00 92.38 84 THR A N 1
ATOM 650 C CA . THR A 1 84 ? -6.526 16.269 2.891 1.00 92.38 84 THR A CA 1
ATOM 651 C C . THR A 1 84 ? -7.931 16.813 3.162 1.00 92.38 84 THR A C 1
ATOM 653 O O . THR A 1 84 ? -8.907 16.361 2.567 1.00 92.38 84 THR A O 1
ATOM 656 N N . ASP A 1 85 ? -8.060 17.791 4.064 1.00 92.06 85 ASP A N 1
ATOM 657 C CA . ASP A 1 85 ? -9.326 18.496 4.351 1.00 92.06 85 ASP A CA 1
ATOM 658 C C . ASP A 1 85 ? -10.512 17.589 4.731 1.00 92.06 85 ASP A C 1
ATOM 660 O O . ASP A 1 85 ? -11.674 17.868 4.432 1.00 92.06 85 ASP A O 1
ATOM 664 N N . ILE A 1 86 ? -10.218 16.486 5.418 1.00 94.12 86 ILE A N 1
ATOM 665 C CA . ILE A 1 86 ? -11.206 15.552 5.965 1.00 94.12 86 ILE A CA 1
ATOM 666 C C . ILE A 1 86 ? -11.105 15.505 7.492 1.00 94.12 86 ILE A C 1
ATOM 668 O O . ILE A 1 86 ? -10.034 15.712 8.063 1.00 94.12 86 ILE A O 1
ATOM 672 N N . LYS A 1 87 ? -12.229 15.214 8.157 1.00 95.31 87 LYS A N 1
ATOM 673 C CA . LYS A 1 87 ? -12.318 15.150 9.627 1.00 95.31 87 LYS A CA 1
ATOM 674 C C . LYS A 1 87 ? -11.520 14.005 10.274 1.00 95.31 87 LYS A C 1
ATOM 676 O O . LYS A 1 87 ? -10.972 14.257 11.350 1.00 95.31 87 LYS A O 1
ATOM 681 N N . PRO A 1 88 ? -11.468 12.783 9.702 1.00 95.50 88 PRO A N 1
ATOM 682 C CA . PRO A 1 88 ? -10.747 11.662 10.296 1.00 95.50 88 PRO A CA 1
ATOM 683 C C . PRO A 1 88 ? -9.282 11.994 10.553 1.00 95.50 88 PRO A C 1
ATOM 685 O O . PRO A 1 88 ? -8.626 12.584 9.696 1.00 95.50 88 PRO A O 1
ATOM 688 N N . ARG A 1 89 ? -8.749 11.589 11.708 1.00 93.38 89 ARG A N 1
ATOM 689 C CA . ARG A 1 89 ? -7.313 11.742 12.024 1.00 93.38 89 ARG A CA 1
ATOM 690 C C . ARG A 1 89 ? -6.508 10.470 11.759 1.00 93.38 89 ARG A C 1
ATOM 692 O O . ARG A 1 89 ? -5.328 10.551 11.432 1.00 93.38 89 ARG A O 1
ATOM 699 N N . LYS A 1 90 ? -7.160 9.307 11.845 1.00 95.94 90 LYS A N 1
ATOM 700 C CA . LYS A 1 90 ? -6.573 7.990 11.578 1.00 95.94 90 LYS A CA 1
ATOM 701 C C . LYS A 1 90 ? -6.618 7.717 10.080 1.00 95.94 90 LYS A C 1
ATOM 703 O O . LYS A 1 90 ? -7.664 7.352 9.546 1.00 95.94 90 LYS A O 1
ATOM 708 N N . LYS A 1 91 ? -5.497 7.930 9.398 1.00 96.38 91 LYS A N 1
ATOM 709 C CA . LYS A 1 91 ? -5.383 7.760 7.947 1.00 96.38 91 LYS A CA 1
ATOM 710 C C . LYS A 1 91 ? -4.197 6.855 7.644 1.00 96.38 91 LYS A C 1
ATOM 712 O O . LYS A 1 91 ? -3.068 7.195 7.991 1.00 96.38 91 LYS A O 1
ATOM 717 N N . LEU A 1 92 ? -4.461 5.727 7.002 1.00 96.88 92 LEU A N 1
ATOM 718 C CA . LEU A 1 92 ? -3.452 4.801 6.506 1.00 96.88 92 LEU A CA 1
ATOM 719 C C . LEU A 1 92 ? -3.529 4.778 4.981 1.00 96.88 92 LEU A C 1
ATOM 721 O O . LEU A 1 92 ? -4.597 4.557 4.416 1.00 96.88 92 LEU A O 1
ATOM 725 N N . PHE A 1 93 ? -2.404 5.006 4.320 1.00 95.88 93 PHE A N 1
ATOM 726 C CA . PHE A 1 93 ? -2.273 4.881 2.879 1.00 95.88 93 PHE A CA 1
ATOM 727 C C . PHE A 1 93 ? -1.341 3.710 2.562 1.00 95.88 93 PHE A C 1
ATOM 729 O O . PHE A 1 93 ? -0.152 3.757 2.859 1.00 95.88 93 PHE A O 1
ATOM 736 N N . LEU A 1 94 ? -1.896 2.650 1.982 1.00 95.88 94 LEU A N 1
ATOM 737 C CA . LEU A 1 94 ? -1.173 1.483 1.491 1.00 95.88 94 LEU A CA 1
ATOM 738 C C . LEU A 1 94 ? -0.811 1.690 0.016 1.00 95.88 94 LEU A C 1
ATOM 740 O O . LEU A 1 94 ? -1.709 1.780 -0.826 1.00 95.88 94 LEU A O 1
ATOM 744 N N . LEU A 1 95 ? 0.482 1.743 -0.295 1.00 92.12 95 LEU A N 1
ATOM 745 C CA . LEU A 1 95 ? 0.987 2.032 -1.636 1.00 92.12 95 LEU A CA 1
ATOM 746 C C . LEU A 1 95 ? 1.728 0.818 -2.226 1.00 92.12 95 LEU A C 1
ATOM 748 O O . LEU A 1 95 ? 2.899 0.564 -1.944 1.00 92.12 95 LEU A O 1
ATOM 752 N N . ASP A 1 96 ? 1.031 0.052 -3.064 1.00 90.94 96 ASP A N 1
ATOM 753 C CA . ASP A 1 96 ? 1.537 -1.145 -3.747 1.00 90.94 96 ASP A CA 1
ATOM 754 C C . ASP A 1 96 ? 1.940 -0.865 -5.202 1.00 90.94 96 ASP A C 1
ATOM 756 O O . ASP A 1 96 ? 1.361 -1.379 -6.170 1.00 90.94 96 ASP A O 1
ATOM 760 N N . THR A 1 97 ? 2.925 0.017 -5.349 1.00 85.12 97 THR A N 1
ATOM 761 C CA . THR A 1 97 ? 3.488 0.468 -6.626 1.00 85.12 97 THR A CA 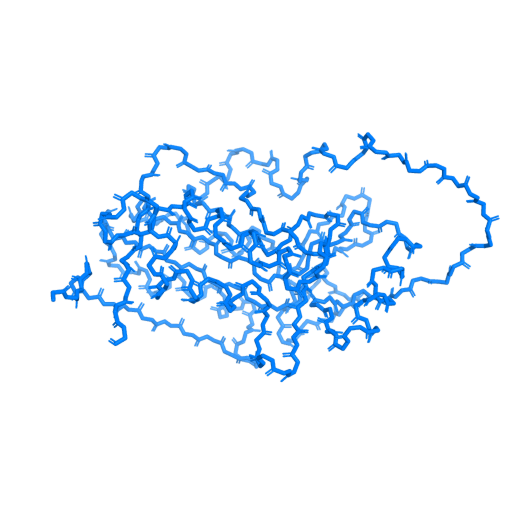1
ATOM 762 C C . THR A 1 97 ? 5.012 0.404 -6.579 1.00 85.12 97 THR A C 1
ATOM 764 O O . THR A 1 97 ? 5.608 0.534 -5.513 1.00 85.12 97 THR A O 1
ATOM 767 N N . CYS A 1 98 ? 5.669 0.226 -7.731 1.00 76.12 98 CYS A N 1
ATOM 768 C CA . CYS A 1 98 ? 7.125 0.386 -7.791 1.00 76.12 98 CYS A CA 1
ATOM 769 C C . CYS A 1 98 ? 7.525 1.858 -7.670 1.00 76.12 98 CYS A C 1
ATOM 771 O O . CYS A 1 98 ? 6.984 2.703 -8.382 1.00 76.12 98 CYS A O 1
ATOM 773 N N . GLU A 1 99 ? 8.549 2.128 -6.863 1.00 67.19 99 GLU A N 1
ATOM 774 C CA . GLU A 1 99 ? 9.174 3.449 -6.716 1.00 67.19 99 GLU A CA 1
ATOM 775 C C . GLU A 1 99 ? 10.636 3.471 -7.192 1.0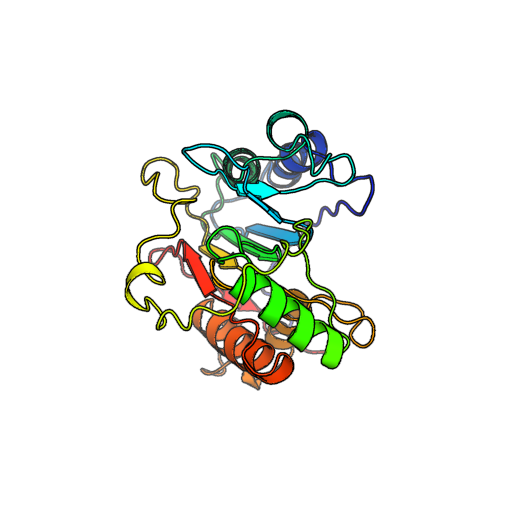0 67.19 99 GLU A C 1
ATOM 777 O O . GLU A 1 99 ? 11.389 4.364 -6.836 1.00 67.19 99 GLU A O 1
ATOM 782 N N . SER A 1 100 ? 11.052 2.521 -8.035 1.00 57.03 100 SER A N 1
ATOM 783 C CA . SER A 1 100 ? 12.455 2.277 -8.413 1.00 57.03 100 SER A CA 1
ATOM 784 C C . SER A 1 100 ? 13.140 3.369 -9.267 1.00 57.03 100 SER A C 1
ATOM 786 O O . SER A 1 100 ? 14.017 3.055 -10.079 1.00 57.03 100 SER A O 1
ATOM 788 N N . GLY A 1 101 ? 12.710 4.630 -9.184 1.00 59.31 101 GLY A N 1
ATOM 789 C CA . GLY A 1 101 ? 13.293 5.762 -9.911 1.00 59.31 101 GLY A CA 1
ATOM 790 C C . GLY A 1 101 ? 14.761 5.997 -9.584 1.00 59.31 101 GLY A C 1
ATOM 791 O O . GLY A 1 101 ? 15.498 6.484 -10.433 1.00 59.31 101 GLY A O 1
ATOM 792 N N . GLU A 1 102 ? 15.198 5.582 -8.396 1.00 60.78 102 GLU A N 1
ATOM 793 C CA . GLU A 1 102 ? 16.571 5.758 -7.913 1.00 60.78 102 GLU A CA 1
ATOM 794 C C . GLU A 1 102 ? 17.534 4.664 -8.404 1.00 60.78 102 GLU A C 1
ATOM 796 O O . GLU A 1 102 ? 18.749 4.794 -8.256 1.00 60.78 102 GLU A O 1
ATOM 801 N N . LEU A 1 103 ? 17.024 3.580 -9.004 1.00 71.06 103 LEU A N 1
ATOM 802 C CA . LEU A 1 103 ? 17.875 2.490 -9.477 1.00 71.06 103 LEU A CA 1
ATOM 803 C C . LEU A 1 103 ? 18.624 2.858 -10.763 1.00 71.06 103 LEU A C 1
ATOM 805 O O . LEU A 1 103 ? 18.022 3.213 -11.783 1.00 71.06 103 LEU A O 1
ATOM 809 N N . GLU A 1 104 ? 19.941 2.659 -10.746 1.00 74.69 104 GLU A N 1
ATOM 810 C CA . GLU A 1 104 ? 20.768 2.648 -11.954 1.00 74.69 104 GLU A CA 1
ATOM 811 C C . GLU A 1 104 ? 20.316 1.528 -12.912 1.00 74.69 104 GLU A C 1
ATOM 813 O O . GLU A 1 104 ? 19.856 0.472 -12.475 1.00 74.69 104 GLU A O 1
ATOM 818 N N . ASP A 1 105 ? 20.453 1.738 -14.228 1.00 77.38 105 ASP A N 1
ATOM 819 C CA . ASP A 1 105 ? 19.955 0.807 -15.261 1.00 77.38 105 ASP A CA 1
ATOM 820 C C . ASP A 1 105 ? 20.483 -0.629 -15.098 1.00 77.38 105 ASP A C 1
ATOM 822 O O . ASP A 1 105 ? 19.747 -1.591 -15.321 1.00 77.38 105 ASP A O 1
ATOM 826 N N . GLU A 1 106 ? 21.749 -0.784 -14.704 1.00 78.88 106 GLU A N 1
ATOM 827 C CA . GLU A 1 106 ? 22.382 -2.094 -14.518 1.00 78.88 106 GLU A CA 1
ATOM 828 C C . GLU A 1 106 ? 21.820 -2.831 -13.301 1.00 78.88 106 GLU A C 1
ATOM 830 O O . GLU A 1 106 ? 21.475 -4.010 -13.400 1.00 78.88 106 GLU A O 1
ATOM 835 N N . VAL A 1 107 ? 21.664 -2.131 -12.174 1.00 79.38 107 VAL A N 1
ATOM 836 C CA . VAL A 1 107 ? 21.059 -2.689 -10.955 1.00 79.38 107 VAL A CA 1
ATOM 837 C C . VAL A 1 107 ? 19.603 -3.054 -11.225 1.00 79.38 107 VAL A C 1
ATOM 839 O O . VAL A 1 107 ? 19.158 -4.153 -10.901 1.00 79.38 107 VAL A O 1
ATOM 842 N N . TYR A 1 108 ? 18.878 -2.173 -11.910 1.00 82.44 108 TYR A N 1
ATOM 843 C CA . TYR A 1 108 ? 17.504 -2.413 -12.319 1.00 82.44 108 TYR A CA 1
ATOM 844 C C . TYR A 1 108 ? 17.370 -3.676 -13.187 1.00 82.44 108 TYR A C 1
ATOM 846 O O . TYR A 1 108 ? 16.514 -4.525 -12.931 1.00 82.44 108 TYR A O 1
ATOM 854 N N . ALA A 1 109 ? 18.255 -3.857 -14.173 1.00 84.44 109 ALA A N 1
ATOM 855 C CA . ALA A 1 109 ? 18.272 -5.053 -15.012 1.00 84.44 109 ALA A CA 1
ATOM 856 C C . ALA A 1 109 ? 18.565 -6.337 -14.213 1.00 84.44 109 ALA A C 1
ATOM 858 O O . ALA A 1 109 ? 17.942 -7.368 -14.475 1.00 84.44 109 ALA A O 1
ATOM 859 N N . GLN A 1 110 ? 19.463 -6.280 -13.222 1.00 85.88 110 GLN A N 1
ATOM 860 C CA . GLN A 1 110 ? 19.748 -7.413 -12.333 1.00 85.88 110 GLN A CA 1
ATOM 861 C C . GLN A 1 110 ? 18.527 -7.796 -11.489 1.00 85.88 110 GLN A C 1
ATOM 863 O O . GLN A 1 110 ? 18.178 -8.974 -11.427 1.00 85.88 110 GLN A O 1
ATOM 868 N N . TYR A 1 111 ? 17.834 -6.817 -10.900 1.00 86.44 111 TYR A N 1
ATOM 869 C CA . TYR A 1 111 ? 16.606 -7.054 -10.134 1.00 86.44 111 TYR A CA 1
ATOM 870 C C . TYR A 1 111 ? 15.526 -7.720 -10.998 1.00 86.44 111 TYR A C 1
ATOM 872 O O . TYR A 1 111 ? 14.927 -8.715 -10.587 1.00 86.44 111 TYR A O 1
ATOM 880 N N . LEU A 1 112 ? 15.323 -7.239 -12.231 1.00 87.25 112 LEU A N 1
ATOM 881 C CA . LEU A 1 112 ? 14.374 -7.848 -13.168 1.00 87.25 112 LEU A CA 1
ATOM 882 C C . LEU A 1 112 ? 14.764 -9.278 -13.570 1.00 87.25 112 LEU A C 1
ATOM 884 O O . LEU A 1 112 ? 13.884 -10.128 -13.718 1.00 87.25 112 LEU A O 1
ATOM 888 N N . ALA A 1 113 ? 16.058 -9.561 -13.742 1.00 88.75 113 ALA A N 1
ATOM 889 C CA . ALA A 1 113 ? 16.538 -10.906 -14.050 1.00 88.75 113 ALA A CA 1
ATOM 890 C C . ALA A 1 113 ? 16.272 -11.879 -12.889 1.00 88.75 113 ALA A C 1
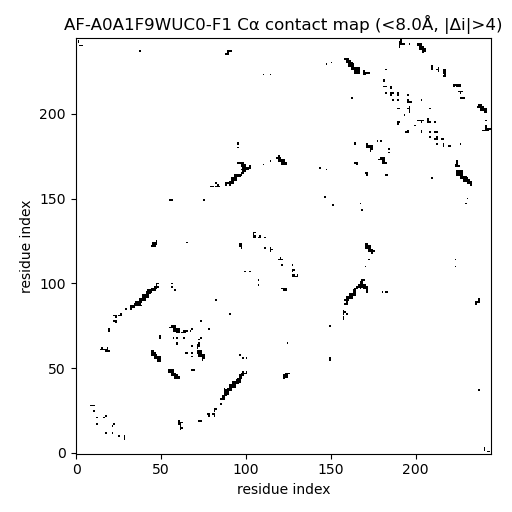ATOM 892 O O . ALA A 1 113 ? 15.657 -12.924 -13.103 1.00 88.75 113 ALA A O 1
ATOM 893 N N . LEU A 1 114 ? 16.630 -11.493 -11.659 1.00 89.75 114 LEU A N 1
ATOM 894 C CA . LEU A 1 114 ? 16.387 -12.286 -10.447 1.00 89.75 114 LEU A CA 1
ATOM 895 C C . LEU A 1 114 ? 14.891 -12.531 -10.210 1.00 89.75 114 LEU A C 1
ATOM 897 O O . LEU A 1 114 ? 14.478 -13.639 -9.867 1.00 89.75 114 LEU A O 1
ATOM 901 N N . ALA A 1 115 ? 14.061 -11.510 -10.428 1.00 89.25 115 ALA A N 1
ATOM 902 C CA . ALA A 1 115 ? 12.611 -11.631 -10.340 1.00 89.25 115 ALA A CA 1
ATOM 903 C C . ALA A 1 115 ? 12.065 -12.629 -11.373 1.00 89.25 115 ALA A C 1
ATOM 905 O O . ALA A 1 115 ? 11.256 -13.496 -11.035 1.00 89.25 115 ALA A O 1
ATOM 906 N N . LYS A 1 116 ? 12.547 -12.559 -12.620 1.00 89.56 116 LYS A N 1
ATOM 907 C CA . LYS A 1 116 ? 12.142 -13.468 -13.699 1.00 89.56 116 LYS A CA 1
ATOM 908 C C . LYS A 1 116 ? 12.519 -14.920 -13.402 1.00 89.56 116 LYS A C 1
ATOM 910 O O . LYS A 1 116 ? 11.692 -15.800 -13.626 1.00 89.56 116 LYS A O 1
ATOM 915 N N . GLU A 1 117 ? 13.720 -15.172 -12.881 1.00 91.06 117 GLU A N 1
ATOM 916 C CA . GLU A 1 117 ? 14.161 -16.514 -12.464 1.00 91.06 117 GLU A CA 1
ATOM 917 C C . GLU A 1 117 ? 13.239 -17.125 -11.400 1.00 91.06 117 GLU A C 1
ATOM 919 O O . GLU A 1 117 ? 13.013 -18.333 -11.388 1.00 91.06 117 GLU A O 1
ATOM 924 N N . ARG A 1 118 ? 12.647 -16.282 -10.548 1.00 90.19 118 ARG A N 1
ATOM 925 C CA . ARG A 1 118 ? 11.693 -16.677 -9.502 1.00 90.19 118 ARG A CA 1
ATOM 926 C C . ARG A 1 118 ? 10.230 -16.690 -9.963 1.00 90.19 118 ARG A C 1
ATOM 928 O O . ARG A 1 118 ? 9.341 -16.990 -9.171 1.00 90.19 118 ARG A O 1
ATOM 935 N N . GLY A 1 119 ? 9.955 -16.373 -11.231 1.00 90.62 119 GLY A N 1
ATOM 936 C CA . GLY A 1 119 ? 8.595 -16.304 -11.777 1.00 90.62 119 GLY A CA 1
ATOM 937 C C . GLY A 1 119 ? 7.782 -15.094 -11.299 1.00 90.62 119 GLY A C 1
ATOM 938 O O . GLY A 1 119 ? 6.550 -15.111 -11.367 1.00 90.62 119 GLY A O 1
ATOM 939 N N . PHE A 1 120 ? 8.450 -14.053 -10.806 1.00 92.56 120 PHE A N 1
ATOM 940 C CA . PHE A 1 120 ? 7.822 -12.817 -10.351 1.00 92.56 120 PHE A CA 1
ATOM 941 C C . PHE A 1 120 ? 7.631 -11.840 -11.512 1.00 92.56 120 PHE A C 1
ATOM 943 O O . PHE A 1 120 ? 8.401 -11.822 -12.476 1.00 92.56 120 PHE A O 1
ATOM 950 N N . LYS A 1 121 ? 6.609 -10.991 -11.407 1.00 90.31 121 LYS A N 1
ATOM 951 C CA . LYS A 1 121 ? 6.368 -9.875 -12.325 1.00 90.31 121 LYS A CA 1
ATOM 952 C C . LYS A 1 121 ? 6.562 -8.564 -11.578 1.00 90.31 121 LYS A C 1
ATOM 954 O O . LYS A 1 121 ? 6.025 -8.387 -10.490 1.00 90.31 121 LYS A O 1
ATOM 959 N N . ALA A 1 122 ? 7.336 -7.656 -12.156 1.00 86.88 122 ALA A N 1
ATOM 960 C CA . ALA A 1 122 ? 7.581 -6.341 -11.579 1.00 86.88 122 ALA A CA 1
ATOM 961 C C . ALA A 1 122 ? 6.400 -5.389 -11.837 1.00 86.88 122 ALA A C 1
ATOM 963 O O . ALA A 1 122 ? 5.883 -5.323 -12.953 1.00 86.88 122 ALA A O 1
ATOM 964 N N . ARG A 1 123 ? 6.006 -4.603 -10.831 1.00 85.25 123 ARG A N 1
ATOM 965 C CA . ARG A 1 123 ? 4.915 -3.609 -10.897 1.00 85.25 123 ARG A CA 1
ATOM 966 C C . ARG A 1 123 ? 5.391 -2.258 -11.437 1.00 85.25 123 ARG A C 1
ATOM 968 O O . ARG A 1 123 ? 5.145 -1.201 -10.864 1.00 85.25 123 ARG A O 1
ATOM 975 N N . THR A 1 124 ? 6.096 -2.290 -12.560 1.00 80.88 124 THR A N 1
ATOM 976 C CA . THR A 1 124 ? 6.804 -1.146 -13.156 1.00 80.88 124 THR A CA 1
ATOM 977 C C . THR A 1 124 ? 6.570 -1.095 -14.663 1.00 80.88 124 THR A C 1
ATOM 979 O O . THR A 1 124 ? 6.364 -2.131 -15.290 1.00 80.88 124 THR A O 1
ATOM 982 N N . PHE A 1 125 ? 6.605 0.104 -15.245 1.00 78.31 125 PHE A N 1
ATOM 983 C CA . PHE A 1 125 ? 6.568 0.300 -16.699 1.00 78.31 125 PHE A CA 1
ATOM 984 C C . PHE A 1 125 ? 7.968 0.472 -17.310 1.00 78.31 125 PHE A C 1
ATOM 986 O O . PHE A 1 125 ? 8.123 0.428 -18.534 1.00 78.31 125 PHE A O 1
ATOM 993 N N . ARG A 1 126 ? 9.000 0.695 -16.479 1.00 76.94 126 ARG A N 1
ATOM 994 C CA . ARG A 1 126 ? 10.366 0.949 -16.946 1.00 76.94 126 ARG A CA 1
ATOM 995 C C . ARG A 1 126 ? 10.919 -0.322 -17.593 1.00 76.94 126 ARG A C 1
ATOM 997 O O . ARG A 1 126 ? 10.886 -1.411 -17.032 1.00 76.94 126 ARG A O 1
ATOM 1004 N N . LYS A 1 127 ? 11.444 -0.184 -18.810 1.00 73.56 127 LYS A N 1
ATOM 1005 C CA . LYS A 1 127 ? 12.178 -1.260 -19.486 1.00 73.56 127 LYS A CA 1
ATOM 1006 C C . LYS A 1 127 ? 13.652 -1.196 -19.072 1.00 73.56 127 LYS A C 1
ATOM 1008 O O . LYS A 1 127 ? 14.165 -0.089 -18.898 1.00 73.56 127 LYS A O 1
ATOM 1013 N N . PRO A 1 128 ? 14.348 -2.336 -18.934 1.00 67.62 128 PRO A N 1
ATOM 1014 C CA . PRO A 1 128 ? 15.780 -2.328 -18.664 1.00 67.62 128 PRO A CA 1
ATOM 1015 C C . PRO A 1 128 ? 16.535 -1.618 -19.797 1.00 67.62 128 PRO A C 1
ATOM 1017 O O . PRO A 1 128 ? 16.270 -1.858 -20.979 1.00 67.62 128 PRO A O 1
ATOM 1020 N N . GLY A 1 129 ? 17.459 -0.726 -19.432 1.00 63.44 129 GLY A N 1
ATOM 1021 C CA . GLY A 1 129 ? 18.362 -0.069 -20.377 1.00 63.44 129 GLY A CA 1
ATOM 1022 C C . GLY A 1 129 ? 19.340 -1.059 -21.024 1.00 63.44 129 GLY A C 1
ATOM 1023 O O . GLY A 1 129 ? 19.511 -2.190 -20.565 1.00 63.44 129 GLY A O 1
ATOM 1024 N N . LYS A 1 130 ? 20.013 -0.646 -22.106 1.00 52.72 130 LYS A N 1
ATOM 1025 C CA . LYS A 1 130 ? 21.127 -1.431 -22.663 1.00 52.72 130 LYS A CA 1
ATOM 1026 C C . LYS A 1 130 ? 22.300 -1.353 -21.686 1.00 52.72 130 LYS A C 1
ATOM 1028 O O . LYS A 1 130 ? 22.826 -0.261 -21.485 1.00 52.72 130 LYS A O 1
ATOM 1033 N N . ALA A 1 131 ? 22.708 -2.490 -21.119 1.00 51.16 131 ALA A N 1
ATOM 1034 C CA . ALA A 1 131 ? 23.903 -2.584 -20.282 1.00 51.16 131 ALA A CA 1
ATOM 1035 C C . ALA A 1 131 ? 25.094 -1.934 -21.007 1.00 51.16 131 ALA A C 1
ATOM 1037 O O . ALA A 1 131 ? 25.436 -2.331 -22.127 1.00 51.16 131 ALA A O 1
ATOM 1038 N N . ARG A 1 132 ? 25.696 -0.903 -20.405 1.00 45.94 132 ARG A N 1
ATOM 1039 C CA . ARG A 1 132 ? 26.991 -0.399 -20.869 1.00 45.94 132 ARG A CA 1
ATOM 1040 C C . ARG A 1 132 ? 28.060 -1.357 -20.340 1.00 45.94 132 ARG A C 1
ATOM 1042 O O . ARG A 1 132 ? 27.897 -1.974 -19.297 1.00 45.94 132 ARG A O 1
ATOM 1049 N N . GLY A 1 133 ? 29.096 -1.583 -21.145 1.00 43.34 133 GLY A N 1
ATOM 1050 C CA . GLY A 1 133 ? 30.109 -2.606 -20.890 1.00 43.34 133 GLY A CA 1
ATOM 1051 C C . GLY A 1 133 ? 30.717 -2.520 -19.488 1.00 43.34 133 GLY A C 1
ATOM 1052 O O . GLY A 1 133 ? 30.928 -1.436 -18.953 1.00 43.34 133 GLY A O 1
ATOM 1053 N N . THR A 1 134 ? 31.008 -3.699 -18.944 1.00 44.31 134 THR A N 1
ATOM 1054 C CA . THR A 1 134 ? 31.542 -3.994 -17.612 1.00 44.31 134 THR A CA 1
ATOM 1055 C C . THR A 1 134 ? 32.630 -3.022 -17.146 1.00 44.31 134 THR A C 1
ATOM 1057 O O . THR A 1 134 ? 33.813 -3.199 -17.441 1.00 44.31 134 THR A O 1
ATOM 1060 N N . GLY A 1 135 ? 32.238 -2.030 -16.353 1.00 40.38 135 GLY A N 1
ATOM 1061 C CA . GLY A 1 135 ? 33.126 -1.308 -15.453 1.00 40.38 135 GLY A CA 1
ATOM 1062 C C . GLY A 1 135 ? 32.647 -1.578 -14.038 1.00 40.38 135 GLY A C 1
ATOM 1063 O O . GLY A 1 135 ? 31.608 -1.063 -13.646 1.00 40.38 135 GLY A O 1
ATOM 1064 N N . ALA A 1 136 ? 33.366 -2.417 -13.290 1.00 44.56 136 ALA A N 1
ATOM 1065 C CA . ALA A 1 136 ? 33.059 -2.733 -11.900 1.00 44.56 136 ALA A CA 1
ATOM 1066 C C . ALA A 1 136 ? 33.168 -1.472 -11.024 1.00 44.56 136 ALA A C 1
ATOM 1068 O O . ALA A 1 136 ? 34.191 -1.230 -10.385 1.00 44.56 136 ALA A O 1
ATOM 1069 N N . ASN A 1 137 ? 32.120 -0.652 -10.998 1.00 39.66 137 ASN A N 1
ATOM 1070 C CA . ASN A 1 137 ? 32.025 0.471 -10.086 1.00 39.66 137 ASN A CA 1
ATOM 1071 C C . ASN A 1 137 ? 31.350 -0.002 -8.804 1.00 39.66 137 ASN A C 1
ATOM 1073 O O . ASN A 1 137 ? 30.171 -0.339 -8.761 1.00 39.66 137 ASN A O 1
ATOM 1077 N N . LYS A 1 138 ? 32.169 -0.061 -7.753 1.00 43.66 138 LYS A N 1
ATOM 1078 C CA . LYS A 1 138 ? 31.770 -0.333 -6.376 1.00 43.66 138 LYS A CA 1
ATOM 1079 C C . LYS A 1 138 ? 30.546 0.505 -6.001 1.00 43.66 138 LYS A C 1
ATOM 1081 O O . LYS A 1 138 ? 30.616 1.732 -6.007 1.00 43.66 138 LYS A O 1
ATOM 1086 N N . TRP A 1 139 ? 29.487 -0.209 -5.629 1.00 44.44 139 TRP A N 1
ATOM 1087 C CA . TRP A 1 139 ? 28.361 0.186 -4.788 1.00 44.44 139 TRP A CA 1
ATOM 1088 C C . TRP A 1 139 ? 28.593 1.517 -4.068 1.00 44.44 139 TRP A C 1
ATOM 1090 O O . TRP A 1 139 ? 29.306 1.577 -3.063 1.00 44.44 139 TRP A O 1
ATOM 1100 N N . ARG A 1 140 ? 27.982 2.598 -4.560 1.00 41.25 140 ARG A N 1
ATOM 1101 C CA . ARG A 1 140 ? 27.883 3.838 -3.786 1.00 41.25 140 ARG A CA 1
ATOM 1102 C C . ARG A 1 140 ? 26.718 3.709 -2.815 1.00 41.25 140 ARG A C 1
ATOM 1104 O O . ARG A 1 140 ? 25.664 4.296 -3.011 1.00 41.25 140 ARG A O 1
ATOM 1111 N N . SER A 1 141 ? 26.964 2.963 -1.741 1.00 43.75 141 SER A N 1
ATOM 1112 C CA . SER A 1 141 ? 26.070 2.779 -0.590 1.00 43.75 141 SER A CA 1
ATOM 1113 C C . SER A 1 141 ? 25.577 4.089 0.042 1.00 43.75 141 SER A C 1
ATOM 1115 O O . SER A 1 141 ? 24.552 4.095 0.707 1.00 43.75 141 SER A O 1
ATOM 1117 N N . PHE A 1 142 ? 26.266 5.212 -0.187 1.00 40.84 142 PHE A N 1
ATOM 1118 C CA . PHE A 1 142 ? 25.974 6.496 0.460 1.00 40.84 142 PHE A CA 1
ATOM 1119 C C . PHE A 1 142 ? 24.849 7.324 -0.204 1.00 40.84 142 PHE A C 1
ATOM 1121 O O . PHE A 1 142 ? 24.390 8.297 0.391 1.00 40.84 142 PHE A O 1
ATOM 1128 N N . LEU A 1 143 ? 24.378 6.947 -1.401 1.00 40.56 143 LEU A N 1
ATOM 1129 C CA . LEU A 1 143 ? 23.224 7.597 -2.050 1.00 40.56 143 LEU A CA 1
ATOM 1130 C C . LEU A 1 143 ? 21.881 6.920 -1.718 1.00 40.56 143 LEU A C 1
ATOM 1132 O O . LEU A 1 143 ? 20.843 7.498 -2.003 1.00 40.56 143 LEU A O 1
ATOM 1136 N N . LEU A 1 144 ? 21.896 5.730 -1.099 1.00 45.72 144 LEU A N 1
ATOM 1137 C CA . LEU A 1 144 ? 20.716 4.865 -0.932 1.00 45.72 144 LEU A CA 1
ATOM 1138 C C . LEU A 1 144 ? 19.754 5.258 0.203 1.00 45.72 144 LEU A C 1
ATOM 1140 O O . LEU A 1 144 ? 18.692 4.656 0.319 1.00 45.72 144 LEU A O 1
ATOM 1144 N N . GLU A 1 145 ? 20.112 6.228 1.046 1.00 45.56 145 GLU A N 1
ATOM 1145 C CA . GLU A 1 145 ? 19.324 6.585 2.242 1.00 45.56 145 GLU A CA 1
ATOM 1146 C C . GLU A 1 145 ? 18.912 8.059 2.309 1.00 45.56 145 GLU A C 1
ATOM 1148 O O . GLU A 1 145 ? 18.148 8.443 3.195 1.00 45.56 145 GLU A O 1
ATOM 1153 N N . LYS A 1 146 ? 19.413 8.911 1.408 1.00 41.81 146 LYS A N 1
ATOM 1154 C CA . LYS A 1 146 ? 19.201 10.357 1.502 1.00 41.81 146 LYS A CA 1
ATOM 1155 C C . LYS A 1 146 ? 17.906 10.769 0.821 1.00 41.81 146 LYS A C 1
ATOM 1157 O O . LYS A 1 146 ? 17.912 11.275 -0.292 1.00 41.81 146 LYS A O 1
ATOM 1162 N N . ASP A 1 147 ? 16.840 10.580 1.587 1.00 43.72 147 ASP A N 1
ATOM 1163 C CA . ASP A 1 147 ? 15.546 11.226 1.441 1.00 43.72 147 ASP A CA 1
ATOM 1164 C C . ASP A 1 147 ? 14.798 10.830 0.167 1.00 43.72 147 ASP A C 1
ATOM 1166 O O . ASP A 1 147 ? 15.122 11.271 -0.929 1.00 43.72 147 ASP A O 1
ATOM 1170 N N . ARG A 1 148 ? 13.708 10.065 0.335 1.00 52.91 148 ARG A N 1
ATOM 1171 C CA . ARG A 1 148 ? 12.625 9.965 -0.653 1.00 52.91 148 ARG A CA 1
ATOM 1172 C C . ARG A 1 148 ? 12.234 11.378 -1.098 1.00 52.91 148 ARG A C 1
ATOM 1174 O O . ARG A 1 148 ? 11.394 12.025 -0.466 1.00 52.91 148 ARG A O 1
ATOM 1181 N N . PHE A 1 149 ? 12.827 11.863 -2.190 1.00 45.09 149 PHE A N 1
ATOM 1182 C CA . PHE A 1 149 ? 12.616 13.223 -2.694 1.00 45.09 149 PHE A CA 1
ATOM 1183 C C . PHE A 1 149 ? 11.146 13.482 -3.045 1.00 45.09 149 PHE A C 1
ATOM 1185 O O . PHE A 1 149 ? 10.714 14.632 -3.019 1.00 45.09 149 PHE A O 1
ATOM 1192 N N . ILE A 1 150 ? 10.350 12.419 -3.241 1.00 52.25 150 ILE A N 1
ATOM 1193 C CA . ILE A 1 150 ? 8.896 12.482 -3.439 1.00 52.25 150 ILE A CA 1
ATOM 1194 C C . ILE A 1 150 ? 8.205 13.288 -2.320 1.00 52.25 150 ILE A C 1
ATOM 1196 O O . ILE A 1 150 ? 7.172 13.909 -2.543 1.00 52.25 150 ILE A O 1
ATOM 1200 N N . TYR A 1 151 ? 8.739 13.288 -1.091 1.00 52.75 151 TYR A N 1
ATOM 1201 C CA . TYR A 1 151 ? 7.980 13.666 0.105 1.00 52.75 151 TYR A CA 1
ATOM 1202 C C . TYR A 1 151 ? 8.551 14.834 0.914 1.00 52.75 151 TYR A C 1
ATOM 1204 O O . TYR A 1 151 ? 8.056 15.126 2.005 1.00 52.75 151 TYR A O 1
ATOM 1212 N N . ASN A 1 152 ? 9.551 15.544 0.386 1.00 50.34 152 ASN A N 1
ATOM 1213 C CA . ASN A 1 152 ? 10.250 16.596 1.133 1.00 50.34 152 ASN A CA 1
ATOM 1214 C C . ASN A 1 152 ? 9.418 17.890 1.317 1.00 50.34 152 ASN A C 1
ATOM 1216 O O . ASN A 1 152 ? 9.858 18.849 1.954 1.00 50.34 152 ASN A O 1
ATOM 1220 N N . ASN A 1 153 ? 8.181 17.933 0.805 1.00 56.31 153 ASN A N 1
ATOM 1221 C CA . ASN A 1 153 ? 7.258 19.031 1.075 1.00 56.31 153 ASN A CA 1
ATOM 1222 C C . ASN A 1 153 ? 6.571 18.861 2.442 1.00 56.31 153 ASN A C 1
ATOM 1224 O O . ASN A 1 153 ? 5.445 18.375 2.559 1.00 56.31 153 ASN A O 1
ATOM 1228 N N . LEU A 1 154 ? 7.258 19.314 3.493 1.00 53.78 154 LEU A N 1
ATOM 1229 C CA . LEU A 1 154 ? 6.781 19.281 4.881 1.00 53.78 154 LEU A CA 1
ATOM 1230 C C . LEU A 1 154 ? 5.461 20.040 5.108 1.00 53.78 154 LEU A C 1
ATOM 1232 O O . LEU A 1 154 ? 4.751 19.737 6.065 1.00 53.78 154 LEU A O 1
ATOM 1236 N N . ALA A 1 155 ? 5.113 20.997 4.239 1.00 56.00 155 ALA A N 1
ATOM 1237 C CA . ALA A 1 155 ? 3.907 21.814 4.374 1.00 56.00 155 ALA A CA 1
ATOM 1238 C C . ALA A 1 155 ? 2.620 21.088 3.942 1.00 56.00 155 ALA A C 1
ATOM 1240 O O . ALA A 1 155 ? 1.528 21.520 4.305 1.00 56.00 155 ALA A O 1
ATOM 1241 N N . ARG A 1 156 ? 2.725 19.987 3.183 1.00 58.09 156 ARG A N 1
ATOM 1242 C CA . ARG A 1 156 ? 1.582 19.277 2.579 1.00 58.09 156 ARG A CA 1
ATOM 1243 C C . ARG A 1 156 ? 1.366 17.884 3.163 1.00 58.09 156 ARG A C 1
ATOM 1245 O O . ARG A 1 156 ? 1.136 16.921 2.445 1.00 58.09 156 ARG A O 1
ATOM 1252 N N . ARG A 1 157 ? 1.441 17.754 4.486 1.00 71.62 157 ARG A N 1
ATOM 1253 C CA . ARG A 1 157 ? 1.171 16.474 5.150 1.00 71.62 157 ARG A CA 1
ATOM 1254 C C . ARG A 1 157 ? -0.335 16.299 5.331 1.00 71.62 157 ARG A C 1
ATOM 1256 O O . ARG A 1 157 ? -0.938 16.972 6.161 1.00 71.62 157 ARG A O 1
ATOM 1263 N N . SER A 1 158 ? -0.931 15.336 4.626 1.00 86.38 158 SER A N 1
ATOM 1264 C CA . SER A 1 158 ? -2.314 14.879 4.874 1.00 86.38 158 SER A CA 1
ATOM 1265 C C . SER A 1 158 ? -2.532 14.343 6.302 1.00 86.38 158 SER A C 1
ATOM 1267 O O . SER A 1 158 ? -3.670 14.150 6.742 1.00 86.38 158 SER A O 1
ATOM 1269 N N . GLY A 1 159 ? -1.438 14.095 7.031 1.00 88.75 159 GLY A N 1
ATOM 1270 C CA . GLY A 1 159 ? -1.423 13.424 8.325 1.00 88.75 159 GLY A CA 1
ATOM 1271 C C . GLY A 1 159 ? -1.545 11.905 8.206 1.00 88.75 159 GLY A C 1
ATOM 1272 O O . GLY A 1 159 ? -1.649 11.241 9.234 1.00 88.75 159 GLY A O 1
ATOM 1273 N N . ALA A 1 160 ? -1.546 11.358 6.987 1.00 92.69 160 ALA A N 1
ATOM 1274 C CA . ALA A 1 160 ? -1.593 9.924 6.764 1.00 92.69 160 ALA A CA 1
ATOM 1275 C C . ALA A 1 160 ? -0.250 9.247 7.036 1.00 92.69 160 ALA A C 1
ATOM 1277 O O . ALA A 1 160 ? 0.811 9.782 6.711 1.00 92.69 160 ALA A O 1
ATOM 1278 N N . VAL A 1 161 ? -0.331 8.045 7.602 1.00 93.56 161 VAL A N 1
ATOM 1279 C CA . VAL A 1 161 ? 0.767 7.082 7.599 1.00 93.56 161 VAL A CA 1
ATOM 1280 C C . VAL A 1 161 ? 0.810 6.441 6.217 1.00 93.56 161 VAL A C 1
ATOM 1282 O O . VAL A 1 161 ? -0.203 5.911 5.765 1.00 93.56 161 VAL A O 1
ATOM 1285 N N . ILE A 1 162 ? 1.955 6.492 5.545 1.00 92.38 162 ILE A N 1
ATOM 1286 C CA . ILE A 1 162 ? 2.137 5.962 4.190 1.00 92.38 162 ILE A CA 1
ATOM 1287 C C . ILE A 1 162 ? 3.017 4.725 4.282 1.00 92.38 162 ILE A C 1
ATOM 1289 O O . ILE A 1 162 ? 4.192 4.824 4.637 1.00 92.38 162 ILE A O 1
ATOM 1293 N N . PHE A 1 163 ? 2.417 3.570 4.002 1.00 93.94 163 PHE A N 1
ATOM 1294 C CA . PHE A 1 163 ? 3.067 2.271 4.016 1.00 93.94 163 PHE A CA 1
ATOM 1295 C C . PHE A 1 163 ? 3.233 1.769 2.583 1.00 93.94 163 PHE A C 1
ATOM 1297 O O . PHE A 1 163 ? 2.263 1.325 1.963 1.00 93.94 163 PHE A O 1
ATOM 1304 N N . SER A 1 164 ? 4.458 1.835 2.066 1.00 92.38 164 SER A N 1
ATOM 1305 C CA . SER A 1 164 ? 4.760 1.389 0.710 1.00 92.38 164 SER A CA 1
ATOM 1306 C C . SER A 1 164 ? 5.295 -0.031 0.656 1.00 92.38 164 SER A C 1
ATOM 1308 O O . SER A 1 164 ? 5.947 -0.540 1.573 1.00 92.38 164 SER A O 1
ATOM 1310 N N . SER A 1 165 ? 5.048 -0.649 -0.491 1.00 92.38 165 SER A N 1
ATOM 1311 C CA . SER A 1 165 ? 5.405 -2.030 -0.795 1.00 92.38 165 SER A CA 1
ATOM 1312 C C . SER A 1 165 ? 6.904 -2.301 -0.945 1.00 92.38 165 SER A C 1
ATOM 1314 O O . SER A 1 165 ? 7.302 -3.459 -0.825 1.00 92.38 165 SER A O 1
ATOM 1316 N N . SER A 1 166 ? 7.741 -1.290 -1.182 1.00 88.25 166 SER A N 1
ATOM 1317 C CA . SER A 1 166 ? 9.195 -1.438 -1.338 1.00 88.25 166 SER A CA 1
ATOM 1318 C C . SER A 1 166 ? 9.942 -0.169 -0.919 1.00 88.25 166 SER A C 1
ATOM 1320 O O . SER A 1 166 ? 9.332 0.890 -0.746 1.00 88.25 166 SER A O 1
ATOM 1322 N N . LEU A 1 167 ? 11.268 -0.255 -0.779 1.00 83.88 167 LEU A N 1
ATOM 1323 C CA . LEU A 1 167 ? 12.130 0.933 -0.731 1.00 83.88 167 LEU A CA 1
ATOM 1324 C C . LEU A 1 167 ? 12.141 1.655 -2.099 1.00 83.88 167 LEU A C 1
ATOM 1326 O O . LEU A 1 167 ? 11.815 1.052 -3.124 1.00 83.88 167 LEU A O 1
ATOM 1330 N N . GLY A 1 168 ? 12.554 2.931 -2.130 1.00 73.81 168 GLY A N 1
ATOM 1331 C CA . GLY A 1 168 ? 12.686 3.722 -3.374 1.00 73.81 168 GLY A CA 1
ATOM 1332 C C . GLY A 1 168 ? 13.770 3.199 -4.331 1.00 73.81 168 GLY A C 1
ATOM 1333 O O . GLY A 1 168 ? 13.726 3.404 -5.541 1.00 73.81 168 GLY A O 1
ATOM 1334 N N . SER A 1 169 ? 14.712 2.423 -3.804 1.00 73.75 169 SER A N 1
ATOM 1335 C CA . SER A 1 169 ? 15.737 1.702 -4.563 1.00 73.75 169 SER A CA 1
ATOM 1336 C C . SER A 1 169 ? 15.359 0.242 -4.843 1.00 73.75 169 SER A C 1
ATOM 1338 O O . SER A 1 169 ? 16.200 -0.554 -5.244 1.00 73.75 169 SER A O 1
ATOM 1340 N N . GLU A 1 170 ? 14.096 -0.135 -4.654 1.00 83.69 170 GLU A N 1
ATOM 1341 C CA . GLU A 1 170 ? 13.610 -1.497 -4.861 1.00 83.69 170 GLU A CA 1
ATOM 1342 C C . GLU A 1 170 ? 12.399 -1.531 -5.793 1.00 83.69 170 GLU A C 1
ATOM 1344 O O . GLU A 1 170 ? 11.770 -0.520 -6.113 1.00 83.69 170 GLU A O 1
ATOM 1349 N N . ILE A 1 171 ? 12.077 -2.737 -6.251 1.00 85.62 171 ILE A N 1
ATOM 1350 C CA . ILE A 1 171 ? 10.940 -3.012 -7.123 1.00 85.62 171 ILE A CA 1
ATOM 1351 C C . ILE A 1 171 ? 9.887 -3.763 -6.299 1.00 85.62 171 ILE A C 1
ATOM 1353 O O . ILE A 1 171 ? 10.218 -4.662 -5.529 1.00 85.62 171 ILE A O 1
ATOM 1357 N N . SER A 1 172 ? 8.614 -3.415 -6.487 1.00 89.25 172 SER A N 1
ATOM 1358 C CA . SER A 1 172 ? 7.484 -4.204 -5.989 1.00 89.25 172 SER A CA 1
ATOM 1359 C C . SER A 1 172 ? 7.101 -5.293 -6.991 1.00 89.25 172 SER A C 1
ATOM 1361 O O . SER A 1 172 ? 7.030 -5.051 -8.202 1.00 89.25 172 SER A O 1
ATOM 1363 N N . TYR A 1 173 ? 6.832 -6.498 -6.492 1.00 90.56 173 TYR A N 1
ATOM 1364 C CA . TYR A 1 173 ? 6.546 -7.664 -7.317 1.00 90.56 173 TYR A CA 1
ATOM 1365 C C . TYR A 1 173 ? 5.166 -8.265 -7.056 1.00 90.56 173 TYR A C 1
ATOM 1367 O O . TYR A 1 173 ? 4.559 -8.144 -5.991 1.00 90.56 173 TYR A O 1
ATOM 1375 N N . GLU A 1 174 ? 4.692 -9.005 -8.048 1.00 90.06 174 GLU A N 1
ATOM 1376 C CA . GLU A 1 174 ? 3.560 -9.912 -7.942 1.00 90.06 174 GLU A CA 1
ATOM 1377 C C . GLU A 1 174 ? 3.912 -11.296 -8.477 1.00 90.06 174 GLU A C 1
ATOM 1379 O O . GLU A 1 174 ? 4.881 -11.479 -9.220 1.00 90.06 174 GLU A O 1
ATOM 1384 N N . SER A 1 175 ? 3.094 -12.283 -8.124 1.00 87.12 175 SER A N 1
ATOM 1385 C CA . SER A 1 175 ? 3.220 -13.630 -8.668 1.00 87.12 175 SER A CA 1
ATOM 1386 C C . SER A 1 175 ? 1.870 -14.169 -9.116 1.00 87.12 175 SER A C 1
ATOM 1388 O O . SER A 1 175 ? 0.853 -14.053 -8.432 1.00 87.12 175 SER A O 1
ATOM 1390 N N . SER A 1 176 ? 1.871 -14.818 -10.281 1.00 83.44 176 SER A N 1
ATOM 1391 C CA . SER A 1 176 ? 0.685 -15.509 -10.800 1.00 83.44 176 SER A CA 1
ATOM 1392 C C . SER A 1 176 ? 0.236 -16.670 -9.904 1.00 83.44 176 SER A C 1
ATOM 1394 O O . SER A 1 176 ? -0.951 -16.984 -9.878 1.00 83.44 176 SER A O 1
ATOM 1396 N N . LEU A 1 177 ? 1.158 -17.257 -9.129 1.00 82.06 177 LEU A N 1
ATOM 1397 C CA . LEU A 1 177 ? 0.864 -18.338 -8.185 1.00 82.06 177 LEU A CA 1
ATOM 1398 C C . LEU A 1 177 ? 0.034 -17.841 -6.997 1.00 82.06 177 LEU A C 1
ATOM 1400 O O . LEU A 1 177 ? -0.905 -18.513 -6.582 1.00 82.06 177 LEU A O 1
ATOM 1404 N N . ILE A 1 178 ? 0.353 -16.649 -6.483 1.00 83.31 178 ILE A N 1
ATOM 1405 C CA . ILE A 1 178 ? -0.339 -16.053 -5.329 1.00 83.31 178 ILE A CA 1
ATOM 1406 C C . ILE A 1 178 ? -1.533 -15.175 -5.741 1.00 83.31 178 ILE A C 1
ATOM 1408 O O . ILE A 1 178 ? -2.290 -14.730 -4.881 1.00 83.31 178 ILE A O 1
ATOM 1412 N N . LYS A 1 179 ? -1.694 -14.928 -7.053 1.00 82.75 179 LYS A N 1
ATOM 1413 C CA . LYS A 1 179 ? -2.744 -14.100 -7.676 1.00 82.75 179 LYS A CA 1
ATOM 1414 C C . LYS A 1 179 ? -2.864 -12.685 -7.085 1.00 82.75 179 LYS A C 1
ATOM 1416 O O . LYS A 1 179 ? -3.932 -12.091 -7.147 1.00 82.75 179 LYS A O 1
ATOM 1421 N N . ASN A 1 180 ? -1.775 -12.164 -6.518 1.00 81.50 180 ASN A N 1
ATOM 1422 C CA . ASN A 1 180 ? -1.688 -10.878 -5.825 1.00 81.50 180 ASN A CA 1
ATOM 1423 C C . ASN A 1 180 ? -0.250 -10.326 -5.873 1.00 81.50 180 ASN A C 1
ATOM 1425 O O . ASN A 1 180 ? 0.694 -11.041 -6.227 1.00 81.50 180 ASN A O 1
ATOM 1429 N N . GLY A 1 181 ? -0.082 -9.060 -5.481 1.00 91.19 181 GLY A N 1
ATOM 1430 C CA . GLY A 1 181 ? 1.215 -8.518 -5.065 1.00 91.19 181 GLY A CA 1
ATOM 1431 C C . GLY A 1 181 ? 1.646 -9.113 -3.723 1.00 91.19 181 GLY A C 1
ATOM 1432 O O . GLY A 1 181 ? 0.788 -9.425 -2.893 1.00 91.19 181 GLY A O 1
ATOM 1433 N N . PHE A 1 182 ? 2.955 -9.273 -3.498 1.00 94.81 182 PHE A N 1
ATOM 1434 C CA . PHE A 1 182 ? 3.457 -9.789 -2.214 1.00 94.81 182 PHE A CA 1
ATOM 1435 C C . PHE A 1 182 ? 3.025 -8.890 -1.054 1.00 94.81 182 PHE A C 1
ATOM 1437 O O . PHE A 1 182 ? 2.504 -9.377 -0.058 1.00 94.81 182 PHE A O 1
ATOM 1444 N N . PHE A 1 183 ? 3.144 -7.573 -1.219 1.00 95.56 183 PHE A N 1
ATOM 1445 C CA . PHE A 1 183 ? 2.732 -6.608 -0.205 1.00 95.56 183 PHE A CA 1
ATOM 1446 C C . PHE A 1 183 ? 1.240 -6.701 0.132 1.00 95.56 183 PHE A C 1
ATOM 1448 O O . PHE A 1 183 ? 0.894 -6.941 1.286 1.00 95.56 183 PHE A O 1
ATOM 1455 N N . SER A 1 184 ? 0.356 -6.584 -0.864 1.00 94.31 184 SER A N 1
ATOM 1456 C CA . SER A 1 184 ? -1.094 -6.691 -0.644 1.00 94.31 184 SER A CA 1
ATOM 1457 C C . SER A 1 184 ? -1.504 -8.009 0.025 1.00 94.31 184 SER A C 1
ATOM 1459 O O . SER A 1 184 ? -2.355 -8.012 0.913 1.00 94.31 184 SER A O 1
ATOM 1461 N N . ARG A 1 185 ? -0.886 -9.134 -0.364 1.00 95.06 185 ARG A N 1
ATOM 1462 C CA . ARG A 1 185 ? -1.153 -10.439 0.253 1.00 95.06 185 ARG A CA 1
ATOM 1463 C C . ARG A 1 185 ? -0.744 -10.466 1.721 1.00 95.06 185 ARG A C 1
ATOM 1465 O O . ARG A 1 185 ? -1.532 -10.903 2.553 1.00 95.06 185 ARG A O 1
ATOM 1472 N N . GLU A 1 186 ? 0.453 -9.988 2.041 1.00 96.81 186 GLU A N 1
ATOM 1473 C CA . GLU A 1 186 ? 0.938 -10.033 3.419 1.00 96.81 186 GLU A CA 1
ATOM 1474 C C . GLU A 1 186 ? 0.218 -9.037 4.334 1.00 96.81 186 GLU A C 1
ATOM 1476 O O . GLU A 1 186 ? 0.068 -9.322 5.518 1.00 96.81 186 GLU A O 1
ATOM 1481 N N . ILE A 1 187 ? -0.320 -7.930 3.803 1.00 96.50 187 ILE A N 1
ATOM 1482 C CA . ILE A 1 187 ? -1.251 -7.063 4.547 1.00 96.50 187 ILE A CA 1
ATOM 1483 C C . ILE A 1 187 ? -2.498 -7.849 4.966 1.00 96.50 187 ILE A C 1
ATOM 1485 O O . ILE A 1 187 ? -2.909 -7.773 6.120 1.00 96.50 187 ILE A O 1
ATOM 1489 N N . ILE A 1 188 ? -3.095 -8.617 4.048 1.00 94.56 188 ILE A N 1
ATOM 1490 C CA . ILE A 1 188 ? -4.270 -9.445 4.357 1.00 94.56 188 ILE A CA 1
ATOM 1491 C C . ILE A 1 188 ? -3.904 -10.513 5.392 1.00 94.56 188 ILE A C 1
ATOM 1493 O O . ILE A 1 188 ? -4.620 -10.668 6.379 1.00 94.56 188 ILE A O 1
ATOM 1497 N N . ASN A 1 189 ? -2.773 -11.203 5.207 1.00 95.56 189 ASN A N 1
ATOM 1498 C CA . ASN A 1 189 ? -2.313 -12.217 6.154 1.00 95.56 189 ASN A CA 1
ATOM 1499 C C . ASN A 1 189 ? -2.116 -11.620 7.551 1.00 95.56 189 ASN A C 1
ATOM 1501 O O . ASN A 1 189 ? -2.626 -12.187 8.510 1.00 95.56 189 ASN A O 1
ATOM 1505 N N . ALA A 1 190 ? -1.485 -10.447 7.668 1.00 96.50 190 ALA A N 1
ATOM 1506 C CA . ALA A 1 190 ? -1.270 -9.769 8.947 1.00 96.50 190 ALA A CA 1
ATOM 1507 C C . ALA A 1 190 ? -2.573 -9.480 9.708 1.00 96.50 190 ALA A C 1
ATOM 1509 O O . ALA A 1 190 ? -2.586 -9.470 10.932 1.00 96.50 190 ALA A O 1
ATOM 1510 N N . LEU A 1 191 ? -3.682 -9.256 8.998 1.00 94.69 191 LEU A N 1
ATOM 1511 C CA . LEU A 1 191 ? -4.988 -9.025 9.617 1.00 94.69 191 LEU A CA 1
ATOM 1512 C C . LEU A 1 191 ? -5.697 -10.312 10.046 1.00 94.69 191 LEU A C 1
ATOM 1514 O O . LEU A 1 191 ? -6.736 -10.224 10.688 1.00 94.69 191 LEU A O 1
ATOM 1518 N N . THR A 1 192 ? -5.173 -11.487 9.700 1.00 93.81 192 THR A N 1
ATOM 1519 C CA . THR A 1 192 ? -5.791 -12.793 10.006 1.00 93.81 192 THR A CA 1
ATOM 1520 C C . THR A 1 192 ? -4.887 -13.719 10.817 1.00 93.81 192 THR A C 1
ATOM 1522 O O . THR A 1 192 ? -5.373 -14.637 11.478 1.00 93.81 192 THR A O 1
ATOM 1525 N N . ASP A 1 193 ? -3.578 -13.477 10.793 1.00 94.38 193 ASP A N 1
ATOM 1526 C CA . ASP A 1 193 ? -2.578 -14.255 11.504 1.00 94.38 193 ASP A CA 1
ATOM 1527 C C . ASP A 1 193 ? -2.355 -13.690 12.911 1.00 94.38 193 ASP A C 1
ATOM 1529 O O . ASP A 1 193 ? -1.993 -12.527 13.092 1.00 94.38 193 ASP A O 1
ATOM 1533 N N . LYS A 1 194 ? -2.534 -14.540 13.924 1.00 93.12 194 LYS A N 1
ATOM 1534 C CA . LYS A 1 194 ? -2.290 -14.185 15.327 1.00 93.12 194 LYS A CA 1
ATOM 1535 C C . LYS A 1 194 ? -0.830 -13.831 15.588 1.00 93.12 194 LYS A C 1
ATOM 1537 O O . LYS A 1 194 ? -0.564 -13.070 16.507 1.00 93.12 194 LYS A O 1
ATOM 1542 N N . ASP A 1 195 ? 0.104 -14.329 14.780 1.00 94.81 195 ASP A N 1
ATOM 1543 C CA . ASP A 1 195 ? 1.524 -14.012 14.929 1.00 94.81 195 ASP A CA 1
ATOM 1544 C C . ASP A 1 195 ? 1.845 -12.549 14.582 1.00 94.81 195 ASP A C 1
ATOM 1546 O O . ASP A 1 195 ? 2.937 -12.069 14.922 1.00 94.81 195 ASP A O 1
ATOM 1550 N N . ALA A 1 196 ? 0.925 -11.842 13.916 1.00 95.88 196 ALA A N 1
ATOM 1551 C CA . ALA A 1 196 ? 1.024 -10.408 13.675 1.00 95.88 196 ALA A CA 1
ATOM 1552 C C . ALA A 1 196 ? 0.711 -9.576 14.931 1.00 95.88 196 ALA A C 1
ATOM 1554 O O . ALA A 1 196 ? 1.305 -8.517 15.098 1.00 95.88 196 ALA A O 1
ATOM 1555 N N . ASP A 1 197 ? -0.155 -10.067 15.821 1.00 96.31 197 ASP A N 1
ATOM 1556 C CA . ASP A 1 197 ? -0.545 -9.436 17.092 1.00 96.31 197 ASP A CA 1
ATOM 1557 C C . ASP A 1 197 ? 0.469 -9.808 18.193 1.00 96.31 197 ASP A C 1
ATOM 1559 O O . ASP A 1 197 ? 0.343 -10.826 18.883 1.00 96.31 197 ASP A O 1
ATOM 1563 N N . LYS A 1 198 ? 1.550 -9.028 18.309 1.00 96.62 198 LYS A N 1
ATOM 1564 C CA . LYS A 1 198 ? 2.700 -9.370 19.163 1.00 96.62 198 LYS A CA 1
ATOM 1565 C C . LYS A 1 198 ? 2.413 -9.177 20.640 1.00 96.62 198 LYS A C 1
ATOM 1567 O O . LYS A 1 198 ? 3.011 -9.886 21.452 1.00 96.62 198 LYS A O 1
ATOM 1572 N N . ASP A 1 199 ? 1.546 -8.236 20.988 1.00 95.62 199 ASP A N 1
ATOM 1573 C CA . ASP A 1 199 ? 1.131 -8.008 22.371 1.00 95.62 199 ASP A CA 1
ATOM 1574 C C . ASP A 1 199 ? -0.160 -8.763 22.753 1.00 95.62 199 ASP A C 1
ATOM 1576 O O . ASP A 1 199 ? -0.539 -8.771 23.927 1.00 95.62 199 ASP A O 1
ATOM 1580 N N . SER A 1 200 ? -0.771 -9.477 21.796 1.00 95.19 200 SER A N 1
ATOM 1581 C CA . SER A 1 200 ? -1.977 -10.296 21.970 1.00 95.19 200 SER A CA 1
ATOM 1582 C C . SER A 1 200 ? -3.199 -9.492 22.431 1.00 95.19 200 SER A C 1
ATOM 1584 O O . SER A 1 200 ? -4.039 -10.002 23.182 1.00 95.19 200 SER A O 1
ATOM 1586 N N . ASN A 1 201 ? -3.308 -8.230 22.004 1.00 93.62 201 ASN A N 1
ATOM 1587 C CA . ASN A 1 201 ? -4.401 -7.334 22.385 1.00 93.62 201 ASN A CA 1
ATOM 1588 C C . ASN A 1 201 ? -5.651 -7.451 21.479 1.00 93.62 201 ASN A C 1
ATOM 1590 O O . ASN A 1 201 ? -6.669 -6.793 21.732 1.00 93.62 201 ASN A O 1
ATOM 1594 N N . GLY A 1 202 ? -5.606 -8.300 20.448 1.00 93.25 202 GLY A N 1
ATOM 1595 C CA . GLY A 1 202 ? -6.676 -8.518 19.473 1.00 93.25 202 GLY A CA 1
ATOM 1596 C C . GLY A 1 202 ? -6.712 -7.489 18.339 1.00 93.25 202 GLY A C 1
ATOM 1597 O O . GLY A 1 202 ? -7.703 -7.412 17.601 1.00 93.25 202 GLY A O 1
ATOM 1598 N N . LYS A 1 203 ? -5.670 -6.671 18.198 1.00 94.69 203 LYS A N 1
ATOM 1599 C CA . LYS A 1 203 ? -5.524 -5.645 17.167 1.00 94.69 203 LYS A CA 1
ATOM 1600 C C . LYS A 1 203 ? -4.092 -5.635 16.646 1.00 94.69 203 LYS A C 1
ATOM 1602 O O . LYS A 1 203 ? -3.164 -6.058 17.311 1.00 94.69 203 LYS A O 1
ATOM 1607 N N . ILE A 1 204 ? -3.932 -5.094 15.449 1.00 96.56 204 ILE A N 1
ATOM 1608 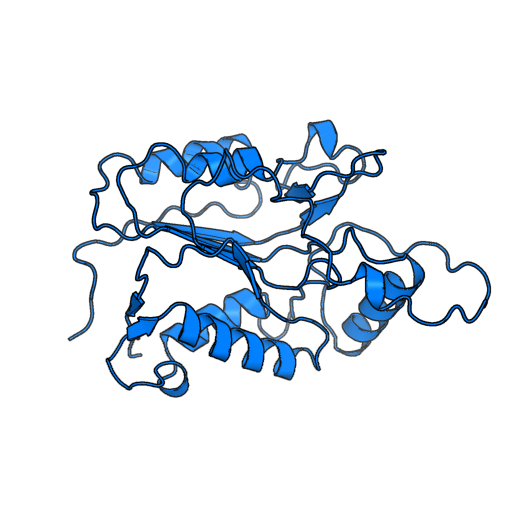C CA . ILE A 1 204 ? -2.662 -4.922 14.766 1.00 96.56 204 ILE A CA 1
ATOM 1609 C C . ILE A 1 204 ? -2.352 -3.429 14.713 1.00 96.56 204 ILE A C 1
ATOM 1611 O O . ILE A 1 204 ? -2.996 -2.673 13.977 1.00 96.56 204 ILE A O 1
ATOM 1615 N N . SER A 1 205 ? -1.370 -2.988 15.494 1.00 95.94 205 SER A N 1
ATOM 1616 C CA . SER A 1 205 ? -0.808 -1.639 15.384 1.00 95.94 205 SER A CA 1
ATOM 1617 C C . SER A 1 205 ? -0.048 -1.459 14.063 1.00 95.94 205 SER A C 1
ATOM 1619 O O . SER A 1 205 ? 0.382 -2.423 13.429 1.00 95.94 205 SER A O 1
ATOM 1621 N N . ILE A 1 206 ? 0.199 -0.214 13.642 1.00 95.44 206 ILE A N 1
ATOM 1622 C CA . ILE A 1 206 ? 1.042 0.056 12.458 1.00 95.44 206 ILE A CA 1
ATOM 1623 C C . ILE A 1 206 ? 2.444 -0.553 12.592 1.00 95.44 206 ILE A C 1
ATOM 1625 O O . ILE A 1 206 ? 3.004 -1.028 11.604 1.00 95.44 206 ILE A O 1
ATOM 1629 N N . ASN A 1 207 ? 3.015 -0.566 13.799 1.00 95.06 207 ASN A N 1
ATOM 1630 C CA . ASN A 1 207 ? 4.343 -1.132 14.033 1.00 95.06 207 ASN A CA 1
ATOM 1631 C C . ASN A 1 207 ? 4.353 -2.652 13.855 1.00 95.06 207 ASN A C 1
ATOM 1633 O O . ASN A 1 207 ? 5.264 -3.185 13.222 1.00 95.06 207 ASN A O 1
ATOM 1637 N N . GLU A 1 208 ? 3.331 -3.334 14.365 1.00 97.38 208 GLU A N 1
ATOM 1638 C CA . GLU A 1 208 ? 3.136 -4.771 14.167 1.00 97.38 208 GLU A CA 1
ATOM 1639 C C . GLU A 1 208 ? 2.882 -5.108 12.703 1.00 97.38 208 GLU A C 1
ATOM 1641 O O . GLU A 1 208 ? 3.567 -5.966 12.147 1.00 97.38 208 GLU A O 1
ATOM 1646 N N . LEU A 1 209 ? 1.985 -4.360 12.051 1.00 97.44 209 LEU A N 1
ATOM 1647 C CA . LEU A 1 209 ? 1.695 -4.500 10.628 1.00 97.44 209 LEU A CA 1
ATOM 1648 C C . LEU A 1 209 ? 2.980 -4.369 9.803 1.00 97.44 209 LEU A C 1
ATOM 1650 O O . LEU A 1 209 ? 3.292 -5.236 8.988 1.00 97.44 209 LEU A O 1
ATOM 1654 N N . LYS A 1 210 ? 3.767 -3.316 10.051 1.00 96.25 210 LYS A N 1
ATOM 1655 C CA . LYS A 1 210 ? 5.055 -3.080 9.391 1.00 96.25 210 LYS A CA 1
ATOM 1656 C C . LYS A 1 210 ? 6.023 -4.234 9.626 1.00 96.25 210 LYS A C 1
ATOM 1658 O O . LYS A 1 210 ? 6.629 -4.714 8.669 1.00 96.25 210 LYS A O 1
ATOM 1663 N N . ALA A 1 211 ? 6.206 -4.652 10.878 1.00 97.19 211 ALA A N 1
ATOM 1664 C CA . ALA A 1 211 ? 7.162 -5.693 11.239 1.00 97.19 211 ALA A CA 1
ATOM 1665 C C . ALA A 1 211 ? 6.806 -7.037 10.590 1.00 97.19 211 ALA A C 1
ATOM 1667 O O . ALA A 1 211 ? 7.672 -7.663 9.976 1.00 97.19 211 ALA A O 1
ATOM 1668 N N . TYR A 1 212 ? 5.535 -7.437 10.671 1.00 98.12 212 TYR A N 1
ATOM 1669 C CA . TYR A 1 212 ? 5.028 -8.667 10.074 1.00 98.12 212 TYR A CA 1
ATOM 1670 C C . TYR A 1 212 ? 5.182 -8.644 8.549 1.00 98.12 212 TYR A C 1
ATOM 1672 O O . TYR A 1 212 ? 5.851 -9.503 7.974 1.00 98.12 212 TYR A O 1
ATOM 1680 N N . VAL A 1 213 ? 4.630 -7.619 7.892 1.00 97.88 213 VAL A N 1
ATOM 1681 C CA . VAL A 1 213 ? 4.597 -7.525 6.425 1.00 97.88 213 VAL A CA 1
ATOM 1682 C C . VAL A 1 213 ? 6.004 -7.413 5.853 1.00 97.88 213 VAL A C 1
ATOM 1684 O O . VAL A 1 213 ? 6.320 -8.083 4.873 1.00 97.88 213 VAL A O 1
ATOM 1687 N N . ARG A 1 214 ? 6.894 -6.629 6.476 1.00 96.69 214 ARG A N 1
ATOM 1688 C CA . ARG A 1 214 ? 8.288 -6.529 6.026 1.00 96.69 214 ARG A CA 1
ATOM 1689 C C . ARG A 1 214 ? 9.005 -7.873 6.120 1.00 96.69 214 ARG A C 1
ATOM 1691 O O . ARG A 1 214 ? 9.684 -8.251 5.169 1.00 96.69 214 ARG A O 1
ATOM 1698 N N . ALA A 1 215 ? 8.858 -8.591 7.234 1.00 97.62 215 ALA A N 1
ATOM 1699 C CA . ALA A 1 215 ? 9.492 -9.894 7.413 1.00 97.62 215 ALA A CA 1
ATOM 1700 C C . ALA A 1 215 ? 8.968 -10.929 6.404 1.00 97.62 215 ALA A C 1
ATOM 1702 O O . ALA A 1 215 ? 9.764 -11.631 5.779 1.00 97.62 215 ALA A O 1
ATOM 1703 N N . ALA A 1 216 ? 7.648 -10.989 6.210 1.00 97.31 216 ALA A N 1
ATOM 1704 C CA . ALA A 1 216 ? 7.010 -11.930 5.298 1.00 97.31 216 ALA A CA 1
ATOM 1705 C C . ALA A 1 216 ? 7.366 -11.644 3.830 1.00 97.31 216 ALA A C 1
ATOM 1707 O O . ALA A 1 216 ? 7.849 -12.534 3.134 1.00 97.31 216 ALA A O 1
ATOM 1708 N N . VAL A 1 217 ? 7.242 -10.393 3.374 1.00 96.62 217 VAL A N 1
ATOM 1709 C CA . VAL A 1 217 ? 7.565 -10.014 1.986 1.00 96.62 217 VAL A CA 1
ATOM 1710 C C . VAL A 1 217 ? 9.054 -10.190 1.688 1.00 96.62 217 VAL A C 1
ATOM 1712 O O . VAL A 1 217 ? 9.408 -10.719 0.633 1.00 96.62 217 VAL A O 1
ATOM 1715 N N . SER A 1 218 ? 9.939 -9.809 2.614 1.00 95.44 218 SER A N 1
ATOM 1716 C CA . SER A 1 218 ? 11.384 -10.003 2.441 1.00 95.44 218 SER A CA 1
ATOM 1717 C C . SER A 1 218 ? 11.729 -11.491 2.329 1.00 95.44 218 SER A C 1
ATOM 1719 O O . SER A 1 218 ? 12.478 -11.896 1.440 1.00 95.44 218 SER A O 1
ATOM 1721 N N . LYS A 1 219 ? 11.112 -12.344 3.155 1.00 96.00 219 LYS A N 1
ATOM 1722 C CA . LYS A 1 219 ? 11.272 -13.801 3.071 1.00 96.00 219 LYS A CA 1
ATOM 1723 C C . LYS A 1 219 ? 10.767 -14.359 1.736 1.00 96.00 219 LYS A C 1
ATOM 1725 O O . LYS A 1 219 ? 11.509 -15.073 1.063 1.00 96.00 219 LYS A O 1
ATOM 1730 N N . ASP A 1 220 ? 9.546 -14.012 1.340 1.00 94.19 220 ASP A N 1
ATOM 1731 C CA . ASP A 1 220 ? 8.888 -14.544 0.141 1.00 94.19 220 ASP A CA 1
ATOM 1732 C C . ASP A 1 220 ? 9.581 -14.107 -1.155 1.00 94.19 220 ASP A C 1
ATOM 1734 O O . ASP A 1 220 ? 9.657 -14.866 -2.125 1.00 94.19 220 ASP A O 1
ATOM 1738 N N . THR A 1 221 ? 10.150 -12.902 -1.164 1.00 93.06 221 THR A N 1
ATOM 1739 C CA . THR A 1 221 ? 10.877 -12.368 -2.323 1.00 93.06 221 THR A CA 1
ATOM 1740 C C . THR A 1 221 ? 12.376 -12.665 -2.292 1.00 93.06 221 THR A C 1
ATOM 1742 O O . THR A 1 221 ? 13.082 -12.357 -3.251 1.00 93.06 221 THR A O 1
ATOM 1745 N N . GLY A 1 222 ? 12.888 -13.299 -1.230 1.00 91.62 222 GLY A N 1
ATOM 1746 C CA . GLY A 1 222 ? 14.322 -13.539 -1.049 1.00 91.62 222 GLY A CA 1
ATOM 1747 C C . GLY A 1 222 ? 15.138 -12.254 -0.889 1.00 91.62 222 GLY A C 1
ATOM 1748 O O . GLY A 1 222 ? 16.267 -12.191 -1.367 1.00 91.62 222 GLY A O 1
ATOM 1749 N N . GLY A 1 223 ? 14.550 -11.235 -0.263 1.00 90.69 223 GLY A N 1
ATOM 1750 C CA . GLY A 1 223 ? 15.161 -9.940 0.023 1.00 90.69 223 GLY A CA 1
ATOM 1751 C C . GLY A 1 223 ? 15.037 -8.907 -1.095 1.00 90.69 223 GLY A C 1
ATOM 1752 O O . GLY A 1 223 ? 15.535 -7.801 -0.924 1.00 90.69 223 GLY A O 1
ATOM 1753 N N . LEU A 1 224 ? 14.380 -9.235 -2.216 1.00 89.75 224 LEU A N 1
ATOM 1754 C CA . LEU A 1 224 ? 14.251 -8.335 -3.372 1.00 89.75 224 LEU A CA 1
ATOM 1755 C C . LEU A 1 224 ? 13.258 -7.183 -3.152 1.0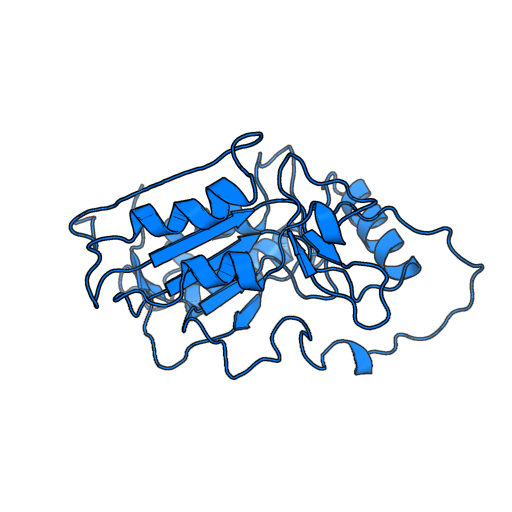0 89.75 224 LEU A C 1
ATOM 1757 O O . LEU A 1 224 ? 13.290 -6.211 -3.906 1.00 89.75 224 LEU A O 1
ATOM 1761 N N . GLN A 1 225 ? 12.363 -7.314 -2.173 1.00 91.69 225 GLN A N 1
ATOM 1762 C CA . GLN A 1 225 ? 11.345 -6.326 -1.838 1.00 91.69 225 GLN A CA 1
ATOM 1763 C C . GLN A 1 225 ? 11.224 -6.194 -0.320 1.00 91.69 225 GLN A C 1
ATOM 1765 O O . GLN A 1 225 ? 10.988 -7.179 0.382 1.00 91.69 225 GLN A O 1
ATOM 1770 N N . ASN A 1 226 ? 11.345 -4.968 0.186 1.00 92.56 226 ASN A N 1
ATOM 1771 C CA . ASN A 1 226 ? 11.306 -4.674 1.611 1.00 92.56 226 ASN A CA 1
ATOM 1772 C C . ASN A 1 226 ? 10.335 -3.512 1.905 1.00 92.56 226 ASN A C 1
ATOM 1774 O O . ASN A 1 226 ? 10.737 -2.346 1.879 1.00 92.56 226 ASN A O 1
ATOM 1778 N N . PRO A 1 227 ? 9.067 -3.813 2.248 1.00 93.62 227 PRO A N 1
ATOM 1779 C CA . PRO A 1 227 ? 8.070 -2.813 2.624 1.00 93.62 227 PRO A CA 1
ATOM 1780 C C . PRO A 1 227 ? 8.545 -1.858 3.726 1.00 93.62 227 PRO A C 1
ATOM 1782 O O . PRO A 1 227 ? 9.284 -2.251 4.642 1.00 93.62 227 PRO A O 1
ATOM 1785 N N . THR A 1 228 ? 8.105 -0.601 3.660 1.00 91.44 228 THR A N 1
ATOM 1786 C CA . THR A 1 228 ? 8.567 0.469 4.555 1.00 91.44 228 THR A CA 1
ATOM 1787 C C . THR A 1 228 ? 7.515 1.554 4.797 1.00 91.44 228 THR A C 1
ATOM 1789 O O . THR A 1 228 ? 6.657 1.800 3.960 1.00 91.44 228 THR A O 1
ATOM 1792 N N . ILE A 1 229 ? 7.595 2.209 5.960 1.00 90.25 229 ILE A N 1
ATOM 1793 C CA . ILE A 1 229 ? 6.799 3.402 6.267 1.00 90.25 229 ILE A CA 1
ATOM 1794 C C . ILE A 1 229 ? 7.590 4.620 5.817 1.00 90.25 229 ILE A C 1
ATOM 1796 O O . ILE A 1 229 ? 8.691 4.856 6.311 1.00 90.25 229 ILE A O 1
ATOM 1800 N N . ASP A 1 230 ? 7.011 5.395 4.915 1.00 82.69 230 ASP A N 1
ATOM 1801 C CA . ASP A 1 230 ? 7.720 6.486 4.236 1.00 82.69 230 ASP A CA 1
ATOM 1802 C C . ASP A 1 230 ? 7.331 7.844 4.752 1.00 82.69 230 ASP A C 1
ATOM 1804 O O . ASP A 1 230 ? 8.110 8.796 4.732 1.00 82.69 230 ASP A O 1
ATOM 1808 N N . ARG A 1 231 ? 6.101 7.913 5.246 1.00 85.06 231 ARG A N 1
ATOM 1809 C CA . ARG A 1 231 ? 5.635 9.004 6.072 1.00 85.06 231 ARG A CA 1
ATOM 1810 C C . ARG A 1 231 ? 4.959 8.394 7.270 1.00 85.06 231 ARG A C 1
ATOM 1812 O O . ARG A 1 231 ? 3.997 7.645 7.132 1.00 85.06 231 ARG A O 1
ATOM 1819 N N . ASP A 1 232 ? 5.485 8.724 8.431 1.00 86.19 232 ASP A N 1
ATOM 1820 C CA . ASP A 1 232 ? 4.898 8.322 9.692 1.00 86.19 232 ASP A CA 1
ATOM 1821 C C . ASP A 1 232 ? 4.156 9.503 10.321 1.00 86.19 232 ASP A C 1
ATOM 1823 O O . ASP A 1 232 ? 4.449 10.676 10.059 1.00 86.19 232 ASP A O 1
ATOM 1827 N N . ASN A 1 233 ? 3.201 9.185 11.182 1.00 87.81 233 ASN A N 1
ATOM 1828 C CA . ASN A 1 233 ? 2.521 10.140 12.027 1.00 87.81 233 ASN A CA 1
ATOM 1829 C C . ASN A 1 233 ? 2.450 9.594 13.452 1.00 87.81 233 ASN A C 1
ATOM 1831 O O . ASN A 1 233 ? 1.421 9.089 13.893 1.00 87.81 233 ASN A O 1
ATOM 1835 N N . LEU A 1 234 ? 3.544 9.789 14.192 1.00 85.31 234 LEU A N 1
ATOM 1836 C CA . LEU A 1 234 ? 3.709 9.326 15.575 1.00 85.31 234 LEU A CA 1
ATOM 1837 C C . LEU A 1 234 ? 2.658 9.883 16.552 1.00 85.31 234 LEU A C 1
ATOM 1839 O O . LEU A 1 234 ? 2.530 9.389 17.666 1.00 85.31 234 LEU A O 1
ATOM 1843 N N . SER A 1 235 ? 1.911 10.920 16.156 1.00 86.44 235 SER A N 1
ATOM 1844 C CA . SER A 1 235 ? 0.815 11.466 16.964 1.00 86.44 235 SER A CA 1
ATOM 1845 C C . SER A 1 235 ? -0.486 10.663 16.857 1.00 86.44 235 SER A C 1
ATOM 1847 O O . SER A 1 235 ? -1.421 10.924 17.613 1.00 86.44 235 SER A O 1
ATOM 1849 N N . GLN A 1 236 ? -0.584 9.734 15.901 1.00 87.62 236 GLN A N 1
ATOM 1850 C CA . GLN A 1 236 ? -1.786 8.946 15.647 1.00 87.62 236 GLN A CA 1
ATOM 1851 C C . GLN A 1 236 ? -1.557 7.490 16.032 1.00 87.62 236 GLN A C 1
ATOM 1853 O O . GLN A 1 236 ? -0.640 6.846 15.536 1.00 87.62 236 GLN A O 1
ATOM 1858 N N . ASN A 1 237 ? -2.447 6.956 16.868 1.00 88.44 237 ASN A N 1
ATOM 1859 C CA . ASN A 1 237 ? -2.503 5.524 17.132 1.00 88.44 237 ASN A CA 1
ATOM 1860 C C . ASN A 1 237 ? -3.534 4.874 16.197 1.00 88.44 237 ASN A C 1
ATOM 1862 O O . ASN A 1 237 ? -4.745 4.990 16.419 1.00 88.44 237 ASN A O 1
ATOM 1866 N N . ILE A 1 238 ? -3.053 4.256 15.116 1.00 94.19 238 ILE A N 1
ATOM 1867 C CA . ILE A 1 238 ? -3.882 3.483 14.188 1.00 94.19 238 ILE A CA 1
ATOM 1868 C C . ILE A 1 238 ? -3.702 2.002 14.524 1.00 94.19 238 ILE A C 1
ATOM 1870 O O . ILE A 1 238 ? -2.597 1.467 14.456 1.00 94.19 238 ILE A O 1
ATOM 1874 N N . GLU A 1 239 ? -4.812 1.353 14.856 1.00 94.44 239 GLU A N 1
ATOM 1875 C CA . GLU A 1 239 ? -4.893 -0.075 15.147 1.00 94.44 239 GLU A CA 1
ATOM 1876 C C . GLU A 1 239 ? -5.998 -0.673 14.278 1.00 94.44 239 GLU A C 1
ATOM 1878 O O . GLU A 1 239 ? -7.108 -0.132 14.211 1.00 94.44 239 GLU A O 1
ATOM 1883 N N . LEU A 1 240 ? -5.695 -1.779 13.608 1.00 94.50 240 LEU A N 1
ATOM 1884 C CA . LEU A 1 240 ? -6.644 -2.538 12.802 1.00 94.50 240 LEU A CA 1
ATOM 1885 C C . LEU A 1 240 ? -7.098 -3.768 13.592 1.00 94.50 240 LEU A C 1
ATOM 1887 O O . LEU A 1 240 ? -6.288 -4.359 14.293 1.00 94.50 240 LEU A O 1
ATOM 1891 N N . PRO A 1 241 ? -8.372 -4.175 13.539 1.00 92.94 241 PRO A N 1
ATOM 1892 C CA . PRO A 1 241 ? -8.803 -5.380 14.239 1.00 92.94 241 PRO A CA 1
ATOM 1893 C C . PRO A 1 241 ? -8.117 -6.621 13.663 1.00 92.94 241 PRO A C 1
ATOM 1895 O O . PRO A 1 241 ? -8.066 -6.776 12.442 1.00 92.94 241 PRO A O 1
ATOM 1898 N N . LEU A 1 242 ? -7.676 -7.531 14.534 1.00 92.56 242 LEU A N 1
ATOM 1899 C CA . LEU A 1 242 ? -7.354 -8.888 14.114 1.00 92.56 242 LEU A CA 1
ATOM 1900 C C . LEU A 1 242 ? -8.667 -9.606 13.764 1.00 92.56 242 LEU A C 1
ATOM 1902 O O . LEU A 1 242 ? -9.588 -9.710 14.579 1.00 92.56 242 LEU A O 1
ATOM 1906 N N . VAL A 1 243 ? -8.774 -10.075 12.528 1.00 88.06 243 VAL A N 1
ATOM 1907 C CA . VAL A 1 243 ? -9.954 -10.742 11.985 1.00 88.06 243 VAL A CA 1
ATOM 1908 C C . VAL A 1 243 ? -9.799 -12.244 12.189 1.00 88.06 243 VAL A C 1
ATOM 1910 O O . VAL A 1 243 ? -8.841 -12.859 11.734 1.00 88.06 243 VAL A O 1
ATOM 1913 N N . SER A 1 244 ? -10.751 -12.852 12.893 1.00 72.12 244 SER A N 1
ATOM 1914 C CA . SER A 1 244 ? -10.827 -14.312 12.992 1.00 72.12 244 SER A CA 1
ATOM 1915 C C . SER A 1 244 ? -11.525 -14.866 11.749 1.00 72.12 244 SER A C 1
ATOM 1917 O O . SER A 1 244 ? -12.594 -14.362 11.400 1.00 72.12 244 SER A O 1
ATOM 1919 N N . ASN A 1 245 ? -10.931 -15.879 11.110 1.00 56.81 245 ASN A N 1
ATOM 1920 C CA . ASN A 1 245 ? -11.617 -16.703 10.105 1.00 56.81 245 ASN A CA 1
ATOM 1921 C C . ASN A 1 245 ? -12.769 -17.505 10.721 1.00 56.81 245 ASN A C 1
ATOM 1923 O O . ASN A 1 245 ? -12.639 -17.909 11.902 1.00 56.81 245 ASN A O 1
#

Mean predicted aligned error: 7.42 Å

Radius of gyration: 18.44 Å; Cα contacts (8 Å, |Δi|>4): 418; chains: 1; bounding box: 53×40×45 Å